Protein AF-A0A7V3JAK1-F1 (afdb_monomer)

Mean predicted aligned error: 6.47 Å

pLDDT: mean 87.55, std 5.9, range [49.62, 95.94]

Secondary structure (DSSP, 8-state):
-PSS-HHHHHHHHHHT--HHHHHHHTHHHHHHHHHHHHHHHHHHHHHSTTSSPP-SS---HHHHHHHTGGGHHHHHHHHHHHHHHHTTSS-HHHHHHHHHHHHHHHHHHTT---HHHHHHHHHHHHHHHHHHHHHHHHHHHHHHHHHHTTHHHHHHHHHHHTT--HHHHHHHHHHHHHHHHTTS-HHHHHHHHHHHHHHHHHHTT--HHHHHHHHHHHHHHHTTSTTT-HHHHHHHHHHT--HHHHHHHHHHHHHHHHHHHHHHHH-THHHHHHHHTS--

Structure (mmCIF, N/CA/C/O backbone):
data_AF-A0A7V3JAK1-F1
#
_entry.id   AF-A0A7V3JAK1-F1
#
loop_
_atom_site.group_PDB
_atom_site.id
_atom_site.type_symbol
_atom_site.label_atom_id
_atom_site.label_alt_id
_atom_site.label_comp_id
_atom_site.label_asym_id
_atom_site.label_entity_id
_atom_site.label_seq_id
_atom_site.pdbx_PDB_ins_code
_atom_site.Cartn_x
_atom_site.Cartn_y
_atom_site.Cartn_z
_atom_site.occupancy
_atom_site.B_iso_or_equiv
_atom_site.auth_seq_id
_atom_site.auth_comp_id
_atom_site.auth_asym_id
_atom_site.auth_atom_id
_atom_site.pdbx_PDB_model_num
ATOM 1 N N . MET A 1 1 ? 0.629 -1.837 -2.586 1.00 80.00 1 MET A N 1
ATOM 2 C CA . MET A 1 1 ? -0.601 -2.641 -2.491 1.00 80.00 1 MET A CA 1
ATOM 3 C C . MET A 1 1 ? -0.305 -4.128 -2.637 1.00 80.00 1 MET A C 1
ATOM 5 O O . MET A 1 1 ? -0.732 -4.897 -1.794 1.00 80.00 1 MET A O 1
ATOM 9 N N . ILE A 1 2 ? 0.447 -4.567 -3.650 1.00 84.12 2 ILE A N 1
ATOM 10 C CA . ILE A 1 2 ? 0.853 -5.981 -3.756 1.00 84.12 2 ILE A CA 1
ATOM 11 C C . ILE A 1 2 ? 1.988 -6.273 -2.752 1.00 84.12 2 ILE A C 1
ATOM 13 O O . ILE A 1 2 ? 2.867 -5.422 -2.594 1.00 84.12 2 ILE A O 1
ATOM 17 N N . PRO A 1 3 ? 1.993 -7.428 -2.061 1.00 78.06 3 PRO A N 1
ATOM 18 C CA . PRO A 1 3 ? 3.100 -7.824 -1.192 1.00 78.06 3 PRO A CA 1
ATOM 19 C C . PRO A 1 3 ? 4.452 -7.930 -1.922 1.00 78.06 3 PRO A C 1
ATOM 21 O O . PRO A 1 3 ? 4.481 -8.358 -3.079 1.00 78.06 3 PRO A O 1
ATOM 24 N N . PRO A 1 4 ? 5.579 -7.622 -1.248 1.00 79.81 4 PRO A N 1
ATOM 25 C CA . PRO A 1 4 ? 5.697 -7.130 0.133 1.00 79.81 4 PRO A CA 1
ATOM 26 C C . PRO A 1 4 ? 5.257 -5.658 0.269 1.00 79.81 4 PRO A C 1
ATOM 28 O O . PRO A 1 4 ? 5.660 -4.809 -0.520 1.00 79.81 4 PRO A O 1
ATOM 31 N N . SER A 1 5 ? 4.437 -5.336 1.278 1.00 87.00 5 SER A N 1
ATOM 32 C CA . SER A 1 5 ? 3.897 -3.980 1.478 1.00 87.00 5 SER A CA 1
ATOM 33 C C . SER A 1 5 ? 4.111 -3.489 2.907 1.00 87.00 5 SER A C 1
ATOM 35 O O . SER A 1 5 ? 3.506 -4.006 3.843 1.00 87.00 5 SER A O 1
ATOM 37 N N . ILE A 1 6 ? 4.938 -2.450 3.060 1.00 87.44 6 ILE A N 1
ATOM 38 C CA . ILE A 1 6 ? 5.217 -1.813 4.359 1.00 87.44 6 ILE A CA 1
ATOM 39 C C . ILE A 1 6 ? 3.931 -1.244 4.967 1.00 87.44 6 ILE A C 1
ATOM 41 O O . ILE A 1 6 ? 3.676 -1.447 6.145 1.00 87.44 6 ILE A O 1
ATOM 45 N N . ALA A 1 7 ? 3.085 -0.601 4.163 1.00 89.75 7 ALA A N 1
ATOM 46 C CA . ALA A 1 7 ? 1.842 0.005 4.633 1.00 89.75 7 ALA A CA 1
ATOM 47 C C . ALA A 1 7 ? 0.880 -0.998 5.286 1.00 89.75 7 ALA A C 1
ATOM 49 O O . ALA A 1 7 ? 0.295 -0.695 6.320 1.00 89.75 7 ALA A O 1
ATOM 50 N N . PHE A 1 8 ? 0.754 -2.212 4.741 1.00 91.62 8 PHE A N 1
ATOM 51 C CA . PHE A 1 8 ? -0.048 -3.255 5.387 1.00 91.62 8 PHE A CA 1
ATOM 52 C C . PHE A 1 8 ? 0.575 -3.770 6.678 1.00 91.62 8 PHE A C 1
ATOM 54 O O . PHE A 1 8 ? -0.147 -4.039 7.633 1.00 91.62 8 PHE A O 1
ATOM 61 N N . VAL A 1 9 ? 1.903 -3.883 6.728 1.00 88.81 9 VAL A N 1
ATOM 62 C CA . VAL A 1 9 ? 2.608 -4.276 7.953 1.00 88.81 9 VAL A CA 1
ATOM 63 C C . VAL A 1 9 ? 2.393 -3.231 9.047 1.00 88.81 9 VAL A C 1
ATOM 65 O O . VAL A 1 9 ? 2.021 -3.589 10.157 1.00 88.81 9 VAL A O 1
ATOM 68 N N . ILE A 1 10 ? 2.564 -1.945 8.731 1.00 89.25 10 ILE A N 1
ATOM 69 C CA . ILE A 1 10 ? 2.381 -0.853 9.692 1.00 89.25 10 ILE A CA 1
ATOM 70 C C . ILE A 1 10 ? 0.927 -0.760 10.152 1.00 89.25 10 ILE A C 1
ATOM 72 O O . ILE A 1 10 ? 0.682 -0.722 11.355 1.00 89.25 10 ILE A O 1
ATOM 76 N N . TYR A 1 11 ? -0.033 -0.800 9.224 1.00 93.06 11 TYR A N 1
ATOM 77 C CA . TYR A 1 11 ? -1.450 -0.869 9.570 1.00 93.06 11 TYR A CA 1
ATOM 78 C C . TYR A 1 11 ? -1.729 -2.040 10.523 1.00 93.06 11 TYR A C 1
ATOM 80 O O . TYR A 1 11 ? -2.348 -1.840 11.566 1.00 93.06 11 TYR A O 1
ATOM 88 N N . GLY A 1 12 ? -1.236 -3.240 10.196 1.00 90.94 12 GLY A N 1
ATOM 89 C CA . GLY A 1 12 ? -1.422 -4.448 11.002 1.00 90.94 12 GLY A CA 1
ATOM 90 C C . GLY A 1 12 ? -0.853 -4.330 12.413 1.00 90.94 12 GLY A C 1
ATOM 91 O O . GLY A 1 12 ? -1.507 -4.731 13.366 1.00 90.94 12 GLY A O 1
ATOM 92 N N . ILE A 1 13 ? 0.322 -3.711 12.559 1.00 88.44 13 ILE A N 1
ATOM 93 C CA . ILE A 1 13 ? 0.948 -3.468 13.865 1.00 88.44 13 ILE A CA 1
ATOM 94 C C . ILE A 1 13 ? 0.119 -2.489 14.705 1.00 88.44 13 ILE A C 1
ATOM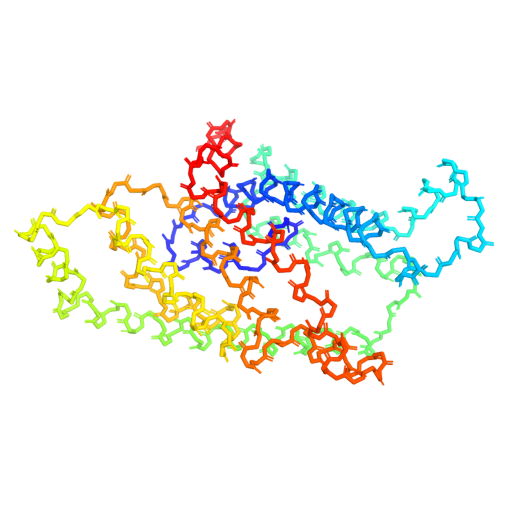 96 O O . ILE A 1 13 ? -0.129 -2.759 15.873 1.00 88.44 13 ILE A O 1
ATOM 100 N N . ILE A 1 14 ? -0.318 -1.363 14.129 1.00 88.06 14 ILE A N 1
ATOM 101 C CA . ILE A 1 14 ? -1.049 -0.316 14.871 1.00 88.06 14 ILE A CA 1
ATOM 102 C C . ILE A 1 14 ? -2.439 -0.794 15.291 1.00 88.06 14 ILE A C 1
ATOM 104 O O . ILE A 1 14 ? -2.920 -0.457 16.366 1.00 88.06 14 ILE A O 1
ATOM 108 N N . THR A 1 15 ? -3.107 -1.520 14.399 1.00 90.88 15 THR A N 1
ATOM 109 C CA . THR A 1 15 ? -4.497 -1.957 14.582 1.00 90.88 15 THR A CA 1
ATOM 110 C C . THR A 1 15 ? -4.604 -3.348 15.196 1.00 90.88 15 THR A C 1
ATOM 112 O O . THR A 1 15 ? -5.712 -3.848 15.368 1.00 90.88 15 THR A O 1
ATOM 115 N N . GLU A 1 16 ? -3.462 -3.982 15.477 1.00 88.88 16 GLU A N 1
ATOM 116 C CA . GLU A 1 16 ? -3.355 -5.366 15.951 1.00 88.88 16 GLU A CA 1
ATOM 117 C C . GLU A 1 16 ? -4.101 -6.370 15.050 1.00 88.88 16 GLU A C 1
ATOM 119 O O . GLU A 1 16 ? -4.595 -7.410 15.483 1.00 88.88 16 GLU A O 1
ATOM 124 N N . THR A 1 17 ? -4.182 -6.067 13.752 1.00 91.25 17 THR A N 1
ATOM 125 C CA . THR A 1 17 ? -4.822 -6.930 12.757 1.00 91.25 17 THR A CA 1
ATOM 126 C C . THR A 1 17 ? -3.807 -7.870 12.112 1.00 91.25 17 THR A C 1
ATOM 128 O O . THR A 1 17 ? -2.609 -7.594 12.019 1.00 91.25 17 THR A O 1
ATOM 131 N N . SER A 1 18 ? -4.284 -9.023 11.632 1.00 89.88 18 SER A N 1
ATOM 132 C CA . SER A 1 18 ? -3.409 -10.018 11.006 1.00 89.88 18 SER A CA 1
ATOM 133 C C . SER A 1 18 ? -2.733 -9.458 9.749 1.00 89.88 18 SER A C 1
ATOM 135 O O . SER A 1 18 ? -3.363 -9.284 8.702 1.00 89.88 18 SER A O 1
ATOM 137 N N . ILE A 1 19 ? -1.415 -9.255 9.838 1.00 88.56 19 ILE A N 1
ATOM 138 C CA . ILE A 1 19 ? -0.560 -8.818 8.725 1.00 88.56 19 ILE A CA 1
ATOM 139 C C . ILE A 1 19 ? -0.684 -9.780 7.539 1.00 88.56 19 ILE A C 1
ATOM 141 O O . ILE A 1 19 ? -0.751 -9.342 6.394 1.00 88.56 19 ILE A O 1
ATOM 145 N N . GLY A 1 20 ? -0.763 -11.090 7.798 1.00 85.56 20 GLY A N 1
ATOM 146 C CA . GLY A 1 20 ? -0.945 -12.089 6.743 1.00 85.56 20 GLY A CA 1
ATOM 147 C C . GLY A 1 20 ? -2.237 -11.871 5.961 1.00 85.56 20 GLY A C 1
ATOM 148 O O . GLY A 1 20 ? -2.195 -11.770 4.734 1.00 85.56 20 GLY A O 1
ATOM 149 N N . LYS A 1 21 ? -3.364 -11.693 6.666 1.00 87.88 21 LYS A N 1
ATOM 150 C CA . LYS A 1 21 ? -4.658 -11.402 6.032 1.00 87.88 21 LYS A CA 1
ATOM 151 C C . LYS A 1 21 ? -4.608 -10.109 5.212 1.00 87.88 21 LYS A C 1
ATOM 153 O O . LYS A 1 21 ? -5.093 -10.103 4.087 1.00 87.88 21 LYS A O 1
ATOM 158 N N . LEU A 1 22 ? -3.963 -9.053 5.710 1.00 90.8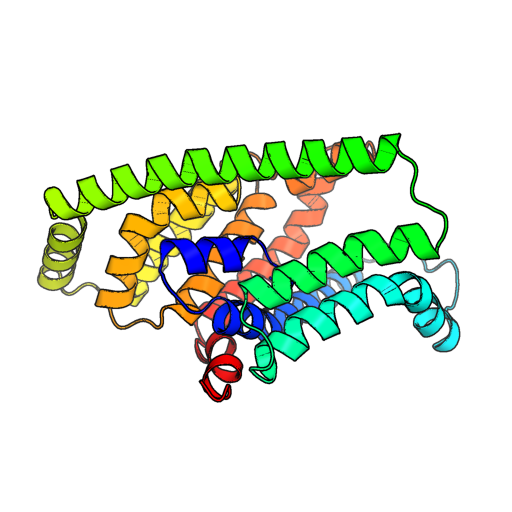1 22 LEU A N 1
ATOM 159 C CA . LEU A 1 22 ? -3.810 -7.782 4.985 1.00 90.81 22 LEU A CA 1
ATOM 160 C C . LEU A 1 22 ? -2.954 -7.900 3.719 1.00 90.81 22 LEU A C 1
ATOM 162 O O . LEU A 1 22 ? -3.333 -7.387 2.668 1.00 90.81 22 LEU A O 1
ATOM 166 N N . LEU A 1 23 ? -1.815 -8.596 3.789 1.00 88.75 23 LEU A N 1
ATOM 167 C CA . LEU A 1 23 ? -0.956 -8.803 2.620 1.00 88.75 23 LEU A CA 1
ATOM 168 C C . LEU A 1 23 ? -1.722 -9.524 1.500 1.00 88.75 23 LEU A C 1
ATOM 170 O O . LEU A 1 23 ? -1.614 -9.158 0.331 1.00 88.75 23 LEU A O 1
ATOM 174 N N . ILE A 1 24 ? -2.555 -10.498 1.855 1.00 86.69 24 ILE A N 1
ATOM 175 C CA . ILE A 1 24 ? -3.367 -11.251 0.892 1.00 86.69 24 ILE A CA 1
ATOM 176 C C . ILE A 1 24 ? -4.561 -10.442 0.392 1.00 86.69 24 ILE A C 1
ATOM 178 O O . ILE A 1 24 ? -4.868 -10.484 -0.802 1.00 86.69 24 ILE A O 1
ATOM 182 N N . ALA A 1 25 ? -5.181 -9.650 1.267 1.00 90.69 25 ALA A N 1
ATOM 183 C CA . ALA A 1 25 ? -6.216 -8.692 0.894 1.00 90.69 25 ALA A CA 1
ATOM 184 C C . ALA A 1 25 ? -5.736 -7.734 -0.201 1.00 90.69 25 ALA A C 1
ATOM 186 O O . ALA A 1 25 ? -6.530 -7.312 -1.031 1.00 90.69 25 ALA A O 1
ATOM 187 N N . GLY A 1 26 ? -4.434 -7.431 -0.243 1.00 90.06 26 GLY A N 1
ATOM 188 C CA . GLY A 1 26 ? -3.807 -6.593 -1.261 1.00 90.06 26 GLY A CA 1
ATOM 189 C C . GLY A 1 26 ? -3.702 -7.194 -2.665 1.00 90.06 26 GLY A C 1
ATOM 190 O O . GLY A 1 26 ? -3.508 -6.443 -3.623 1.00 90.06 26 GLY A O 1
ATOM 191 N N . ILE A 1 27 ? -3.836 -8.516 -2.826 1.00 90.00 27 ILE A N 1
ATOM 192 C CA . ILE A 1 27 ? -3.601 -9.193 -4.112 1.00 90.00 27 ILE A CA 1
ATOM 193 C C . ILE A 1 27 ? -4.688 -8.841 -5.131 1.00 90.00 27 ILE A C 1
ATOM 195 O O . ILE A 1 27 ? -4.365 -8.324 -6.199 1.00 90.00 27 ILE A O 1
ATOM 199 N N . ILE A 1 28 ? -5.968 -9.082 -4.811 1.00 91.69 28 ILE A N 1
ATOM 200 C CA . ILE A 1 28 ? -7.081 -8.777 -5.730 1.00 91.69 28 ILE A CA 1
ATOM 201 C C . ILE A 1 28 ? -7.108 -7.289 -6.098 1.00 91.69 28 ILE A C 1
ATOM 203 O O . ILE A 1 28 ? -7.072 -6.989 -7.292 1.00 91.69 28 ILE A O 1
ATOM 207 N N . PRO A 1 29 ? -7.110 -6.336 -5.148 1.00 93.44 29 PRO A N 1
ATOM 208 C CA . PRO A 1 29 ? -7.144 -4.929 -5.510 1.00 93.44 29 PRO A CA 1
ATOM 209 C C . PRO A 1 29 ? -5.858 -4.462 -6.208 1.00 93.44 29 PRO A C 1
ATOM 211 O O . PRO A 1 29 ? -5.903 -3.529 -7.008 1.00 93.44 29 PRO A O 1
ATOM 214 N N . GLY A 1 30 ? -4.725 -5.139 -5.989 1.00 93.00 30 GLY A N 1
ATOM 215 C CA . GLY A 1 30 ? -3.489 -4.906 -6.730 1.00 93.00 30 GLY A CA 1
ATOM 216 C C . GLY A 1 30 ? -3.604 -5.338 -8.192 1.00 93.00 30 GLY A C 1
ATOM 217 O O . GLY A 1 30 ? -3.222 -4.583 -9.084 1.00 93.00 30 GLY A O 1
ATOM 218 N N . ILE A 1 31 ? -4.197 -6.508 -8.449 1.00 93.31 31 ILE A N 1
ATOM 219 C CA . ILE A 1 31 ? -4.502 -6.986 -9.806 1.00 93.31 31 ILE A CA 1
ATOM 220 C C . ILE A 1 31 ? -5.505 -6.051 -10.486 1.00 93.31 31 ILE A C 1
ATOM 222 O O . ILE A 1 31 ? -5.288 -5.6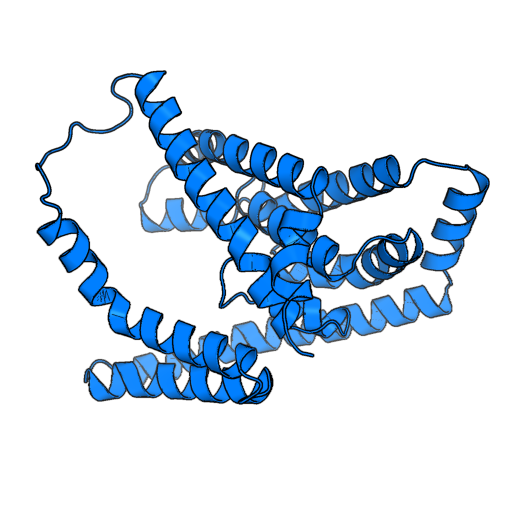67 -11.631 1.00 93.31 31 ILE A O 1
ATOM 226 N N . ILE A 1 32 ? -6.563 -5.635 -9.783 1.00 94.31 32 ILE A N 1
ATOM 227 C CA . ILE A 1 32 ? -7.538 -4.670 -10.308 1.00 94.31 32 ILE A CA 1
ATOM 228 C C . ILE A 1 32 ? -6.837 -3.362 -10.671 1.00 94.31 32 ILE A C 1
ATOM 230 O O . ILE A 1 32 ? -7.009 -2.886 -11.786 1.00 94.31 32 ILE A O 1
ATOM 234 N N . THR A 1 33 ? -5.989 -2.824 -9.787 1.00 94.12 33 THR A N 1
ATOM 235 C CA . THR A 1 33 ? -5.201 -1.612 -10.069 1.00 94.12 33 THR A CA 1
ATOM 236 C C . THR A 1 33 ? -4.351 -1.793 -11.332 1.00 94.12 33 THR A C 1
ATOM 238 O O . THR A 1 33 ? -4.360 -0.935 -12.209 1.00 94.12 33 THR A O 1
ATOM 241 N N . ALA A 1 34 ? -3.658 -2.929 -11.473 1.00 93.44 34 ALA A N 1
ATOM 242 C CA . ALA A 1 34 ? -2.834 -3.211 -12.648 1.00 93.44 34 ALA A CA 1
ATOM 243 C C . ALA A 1 34 ? -3.662 -3.280 -13.943 1.00 93.44 34 ALA A C 1
ATOM 245 O O . ALA A 1 34 ? -3.281 -2.684 -14.950 1.00 93.44 34 ALA A O 1
ATOM 246 N N . VAL A 1 35 ? -4.813 -3.958 -13.917 1.00 94.69 35 VAL A N 1
ATOM 247 C CA . VAL A 1 35 ? -5.745 -4.012 -15.055 1.00 94.69 35 VAL A CA 1
ATOM 248 C C . VAL A 1 35 ? -6.267 -2.616 -15.390 1.00 94.69 35 VAL A C 1
ATOM 250 O O . VAL A 1 35 ? -6.280 -2.237 -16.558 1.00 94.69 35 VAL A O 1
ATOM 253 N N . MET A 1 36 ? -6.632 -1.824 -14.383 1.00 93.56 36 MET A N 1
ATOM 254 C CA . MET A 1 36 ? -7.114 -0.456 -14.564 1.00 93.56 36 MET A CA 1
ATOM 255 C C . MET A 1 36 ? -6.042 0.464 -15.156 1.00 93.56 36 MET A C 1
ATOM 257 O O . MET A 1 36 ? -6.365 1.287 -16.009 1.00 93.56 36 MET A O 1
ATOM 261 N N . TYR A 1 37 ? -4.767 0.290 -14.799 1.00 92.44 37 TYR A N 1
ATOM 262 C CA . TYR A 1 37 ? -3.666 0.989 -15.462 1.00 92.44 37 TYR A CA 1
ATOM 263 C C . TYR A 1 37 ? -3.478 0.543 -16.911 1.00 92.44 37 TYR A C 1
ATOM 265 O O . TYR A 1 37 ? -3.331 1.399 -17.777 1.00 92.44 37 TYR A O 1
ATOM 273 N N . ILE A 1 38 ? -3.535 -0.760 -17.210 1.00 92.19 38 ILE A N 1
ATOM 274 C CA . ILE A 1 38 ? -3.456 -1.255 -18.595 1.00 92.19 38 ILE A CA 1
ATOM 275 C C . ILE A 1 38 ? -4.585 -0.650 -19.436 1.00 92.19 38 ILE A C 1
ATOM 277 O O . ILE A 1 38 ? -4.327 -0.092 -20.501 1.00 92.19 38 ILE A O 1
ATOM 281 N N . LEU A 1 39 ? -5.824 -0.711 -18.945 1.00 92.31 39 LEU A N 1
ATOM 282 C CA . LEU A 1 39 ? -6.980 -0.122 -19.617 1.00 92.31 39 LEU A CA 1
ATOM 283 C C . LEU A 1 39 ? -6.834 1.396 -19.758 1.00 92.31 39 LEU A C 1
ATOM 285 O O . LEU A 1 39 ? -7.077 1.925 -20.836 1.00 92.31 39 LEU A O 1
ATOM 289 N N . GLY A 1 40 ? -6.380 2.090 -18.712 1.00 90.50 40 GLY A N 1
ATOM 290 C CA . GLY A 1 40 ? -6.133 3.531 -18.741 1.00 90.50 40 GLY A CA 1
ATOM 291 C C . GLY A 1 40 ? -5.112 3.930 -19.808 1.00 90.50 40 GLY A C 1
ATOM 292 O O . GLY A 1 40 ? -5.363 4.848 -20.582 1.00 90.50 40 GLY A O 1
ATOM 293 N N . ILE A 1 41 ? -4.003 3.193 -19.912 1.00 89.25 41 ILE A N 1
ATOM 294 C CA . ILE A 1 41 ? -2.958 3.382 -20.931 1.00 89.25 41 ILE A CA 1
ATOM 295 C C . ILE A 1 41 ? -3.522 3.141 -22.340 1.00 89.25 41 ILE A C 1
ATOM 297 O O . ILE A 1 41 ? -3.297 3.957 -23.235 1.00 89.25 41 ILE A O 1
ATOM 301 N N . LEU A 1 42 ? -4.279 2.057 -22.547 1.00 88.62 42 LEU A N 1
ATOM 302 C CA . LEU A 1 42 ? -4.889 1.740 -23.846 1.00 88.62 42 LEU A CA 1
ATOM 303 C C . LEU A 1 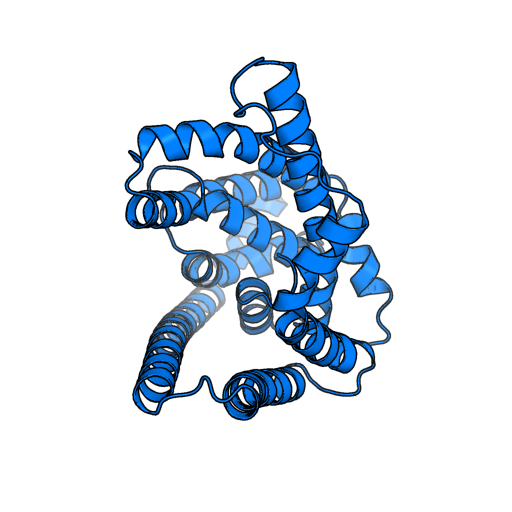42 ? -5.916 2.796 -24.272 1.00 88.62 42 LEU A C 1
ATOM 305 O O . LEU A 1 42 ? -5.881 3.257 -25.413 1.00 88.62 42 LEU A O 1
ATOM 309 N N . CYS A 1 43 ? -6.788 3.215 -23.353 1.00 88.38 43 CYS A N 1
ATOM 310 C CA . CYS A 1 43 ? -7.750 4.289 -23.581 1.00 88.38 43 CYS A CA 1
ATOM 311 C C . CYS A 1 43 ? -7.035 5.599 -23.916 1.00 88.38 43 CYS A C 1
ATOM 313 O O . CYS A 1 43 ? -7.391 6.259 -24.888 1.00 88.38 43 CYS A O 1
ATOM 315 N N . TRP A 1 44 ? -5.995 5.962 -23.164 1.00 87.88 44 TRP A N 1
ATOM 316 C CA . TRP A 1 44 ? -5.236 7.184 -23.414 1.00 87.88 44 TRP A CA 1
ATOM 317 C C . TRP A 1 44 ? -4.594 7.180 -24.809 1.00 87.88 44 TRP A C 1
ATOM 319 O O . TRP A 1 44 ? -4.724 8.160 -25.541 1.00 87.88 44 TRP A O 1
ATOM 329 N N . ASN A 1 45 ? -3.997 6.060 -25.228 1.00 86.75 45 ASN A N 1
ATOM 330 C CA . ASN A 1 45 ? -3.438 5.917 -26.574 1.00 86.75 45 ASN A CA 1
ATOM 331 C C . ASN A 1 45 ? -4.507 5.968 -27.684 1.00 86.75 45 ASN A C 1
ATOM 333 O O . ASN A 1 45 ? -4.242 6.483 -28.766 1.00 86.75 45 ASN A O 1
ATOM 337 N N . TYR A 1 46 ? -5.709 5.445 -27.427 1.00 86.12 46 TYR A N 1
ATOM 338 C CA . TYR A 1 46 ? -6.820 5.485 -28.381 1.00 86.12 46 TYR A CA 1
ATOM 339 C C . TYR A 1 46 ? -7.401 6.898 -28.546 1.00 86.12 46 TYR A C 1
ATOM 341 O O . TYR A 1 46 ? -7.628 7.344 -29.668 1.00 86.12 46 TYR A O 1
ATOM 349 N N . PHE A 1 47 ? -7.627 7.613 -27.439 1.00 86.00 47 PHE A N 1
ATOM 350 C CA . PHE A 1 47 ? -8.249 8.942 -27.460 1.00 86.00 47 PHE A CA 1
ATOM 351 C C . PHE A 1 47 ? -7.292 10.066 -27.849 1.00 86.00 47 PHE A C 1
ATOM 353 O O . PHE A 1 47 ? -7.745 11.095 -28.347 1.00 86.00 47 PHE A O 1
ATOM 360 N N . ILE A 1 48 ? -5.986 9.890 -27.636 1.00 84.75 48 ILE A N 1
ATOM 361 C CA . ILE A 1 48 ? -4.977 10.870 -28.041 1.00 84.75 48 ILE A CA 1
ATOM 362 C C . ILE A 1 48 ? -3.918 10.172 -28.908 1.00 84.75 48 ILE A C 1
ATOM 364 O O . ILE A 1 48 ? -2.851 9.789 -28.412 1.00 84.75 48 ILE A O 1
ATOM 368 N N . PRO A 1 49 ? -4.202 9.997 -30.213 1.00 76.25 49 PRO A N 1
ATOM 369 C CA . PRO A 1 49 ? -3.270 9.374 -31.142 1.00 76.25 49 PRO A CA 1
ATOM 370 C C . PRO A 1 49 ? -1.937 10.135 -31.170 1.00 76.25 49 PRO A C 1
ATOM 372 O O . PRO A 1 49 ? -1.915 11.351 -31.348 1.00 76.25 49 PRO A O 1
ATOM 375 N N . GLY A 1 50 ? -0.822 9.421 -30.996 1.00 74.81 50 GLY A N 1
ATOM 376 C CA . GLY A 1 50 ? 0.532 9.993 -31.047 1.00 74.81 50 GLY A CA 1
ATOM 377 C C . GLY A 1 50 ? 1.142 10.399 -29.700 1.00 74.81 50 GLY A C 1
ATOM 378 O O . GLY A 1 50 ? 2.273 10.875 -29.680 1.00 74.81 50 GLY A O 1
ATOM 379 N N . VAL A 1 51 ? 0.450 10.185 -28.571 1.00 76.50 51 VAL A N 1
ATOM 380 C CA . VAL A 1 51 ? 1.033 10.412 -27.227 1.00 76.50 51 VAL A CA 1
ATOM 381 C C . VAL A 1 51 ? 2.134 9.409 -26.896 1.00 76.50 51 VAL A C 1
ATOM 383 O O . VAL A 1 51 ? 3.082 9.743 -26.187 1.00 76.50 51 VAL A O 1
ATOM 386 N N . MET A 1 52 ? 2.026 8.181 -27.401 1.00 76.44 52 MET A N 1
ATOM 387 C CA . MET A 1 52 ? 3.048 7.157 -27.214 1.00 76.44 52 MET A CA 1
ATOM 388 C C . MET A 1 52 ? 3.946 7.079 -28.449 1.00 76.44 52 MET A C 1
ATOM 390 O O . MET A 1 52 ? 3.432 7.096 -29.571 1.00 76.44 52 MET A O 1
ATOM 394 N N . PRO A 1 53 ? 5.277 6.975 -28.273 1.00 71.56 53 PRO A N 1
ATOM 395 C CA . PRO A 1 53 ? 6.175 6.786 -29.398 1.00 71.56 53 PRO A CA 1
ATOM 396 C C . PRO A 1 53 ? 5.799 5.500 -30.152 1.00 71.56 53 PRO A C 1
ATOM 398 O O . PRO A 1 53 ? 5.450 4.498 -29.515 1.00 71.56 53 PRO A O 1
ATOM 401 N N . PRO A 1 54 ? 5.855 5.506 -31.497 1.00 69.56 54 PRO A N 1
ATOM 402 C CA . PRO A 1 54 ? 5.572 4.317 -32.285 1.00 69.56 54 PRO A CA 1
ATOM 403 C C . PRO A 1 54 ? 6.493 3.181 -31.846 1.00 69.56 54 PRO A C 1
ATOM 405 O O . PRO A 1 54 ? 7.669 3.395 -31.543 1.00 69.56 54 PRO A O 1
ATOM 408 N N . SER A 1 55 ? 5.944 1.967 -31.791 1.00 69.25 55 SER A N 1
ATOM 409 C CA . SER A 1 55 ? 6.710 0.791 -31.393 1.00 69.25 55 SER A CA 1
ATOM 410 C C . SER A 1 55 ? 7.917 0.633 -32.315 1.00 69.25 55 SER A C 1
ATOM 412 O O . SER A 1 55 ? 7.772 0.411 -33.515 1.00 69.25 55 SER A O 1
ATOM 414 N N . THR A 1 56 ? 9.116 0.764 -31.753 1.00 68.94 56 THR A N 1
ATOM 415 C CA . THR A 1 56 ? 10.378 0.632 -32.488 1.00 68.94 56 THR A CA 1
ATOM 416 C C . THR A 1 56 ? 10.748 -0.829 -32.758 1.00 68.94 56 THR A C 1
ATOM 418 O O . THR A 1 56 ? 11.682 -1.092 -33.512 1.00 68.94 56 THR A O 1
ATOM 421 N N . SER A 1 57 ? 10.021 -1.790 -32.173 1.00 75.44 57 SER A N 1
ATOM 422 C CA . SER A 1 57 ? 10.323 -3.219 -32.279 1.00 75.44 57 SER A CA 1
ATOM 423 C C . SER A 1 57 ? 9.104 -4.106 -32.010 1.00 75.44 57 SER A C 1
ATOM 425 O O . SER A 1 57 ? 8.414 -3.958 -31.000 1.00 75.44 57 SER A O 1
ATOM 427 N N . ILE A 1 58 ? 8.885 -5.098 -32.879 1.00 76.62 58 ILE A N 1
ATOM 428 C CA . ILE A 1 58 ? 7.895 -6.160 -32.665 1.00 76.62 58 ILE A CA 1
ATOM 429 C C . ILE A 1 58 ? 8.496 -7.173 -31.689 1.00 76.62 58 ILE A C 1
ATOM 431 O O . ILE A 1 58 ? 9.389 -7.937 -32.045 1.00 76.62 58 ILE A O 1
ATOM 435 N N . PHE A 1 59 ? 8.004 -7.182 -30.454 1.00 80.75 59 PHE A N 1
ATOM 436 C CA . PHE A 1 59 ? 8.418 -8.159 -29.449 1.00 80.75 59 PHE A CA 1
ATOM 437 C C . PHE A 1 59 ? 7.606 -9.448 -29.578 1.00 80.75 59 PHE A C 1
ATOM 439 O O . PHE A 1 59 ? 6.372 -9.426 -29.530 1.00 80.75 59 PHE A O 1
ATOM 446 N N . THR A 1 60 ? 8.290 -10.585 -29.674 1.00 88.44 60 THR A N 1
ATOM 447 C CA . THR A 1 60 ? 7.654 -11.904 -29.626 1.00 88.44 60 THR A CA 1
ATOM 448 C C . THR A 1 60 ? 7.243 -12.263 -28.192 1.00 88.44 60 THR A C 1
ATOM 450 O O . THR A 1 60 ? 7.754 -11.718 -27.211 1.00 88.44 60 THR A O 1
ATOM 453 N N . TRP A 1 61 ? 6.340 -13.237 -28.027 1.00 86.31 61 TRP A N 1
ATOM 454 C CA . TRP A 1 61 ? 6.011 -13.786 -26.701 1.00 86.31 61 TRP A CA 1
ATOM 455 C C . TRP A 1 61 ? 7.236 -14.345 -25.964 1.00 86.31 61 TRP A C 1
ATOM 457 O O . TRP A 1 61 ? 7.296 -14.298 -24.734 1.00 86.31 61 TRP A O 1
ATOM 467 N N . ARG A 1 62 ? 8.237 -14.820 -26.713 1.00 87.94 62 ARG A N 1
ATOM 468 C CA . ARG A 1 62 ? 9.509 -15.283 -26.161 1.00 87.94 62 ARG A CA 1
ATOM 469 C C . ARG A 1 62 ? 10.302 -14.130 -25.545 1.00 87.94 62 ARG A C 1
ATOM 471 O O . ARG A 1 62 ? 10.788 -14.290 -24.429 1.00 87.94 62 ARG A O 1
ATOM 478 N N . ASP A 1 63 ? 10.364 -12.979 -26.211 1.00 85.19 63 ASP A N 1
ATOM 479 C CA . ASP A 1 63 ? 11.055 -11.784 -25.699 1.00 85.19 63 ASP A CA 1
ATOM 480 C C . ASP A 1 63 ? 10.392 -11.270 -24.416 1.00 85.19 63 ASP A C 1
ATOM 482 O O . ASP A 1 63 ? 11.067 -10.951 -23.437 1.00 85.19 63 ASP A O 1
ATOM 486 N N . ARG A 1 64 ? 9.052 -11.290 -24.371 1.00 84.62 64 ARG A N 1
ATOM 487 C CA . ARG A 1 64 ? 8.280 -10.933 -23.169 1.00 84.62 64 ARG A CA 1
ATOM 488 C C . ARG A 1 64 ? 8.613 -11.847 -21.994 1.00 84.62 64 ARG A C 1
ATOM 490 O O . ARG A 1 64 ? 8.910 -11.357 -20.908 1.00 84.62 64 ARG A O 1
ATOM 497 N N . MET A 1 65 ? 8.635 -13.163 -22.202 1.00 85.56 65 MET A N 1
ATOM 498 C CA . MET A 1 65 ? 8.983 -14.106 -21.135 1.00 85.56 65 MET A CA 1
ATOM 499 C C . MET A 1 65 ? 10.451 -13.969 -20.705 1.00 85.56 65 MET A C 1
ATOM 501 O O . MET A 1 65 ? 10.766 -14.042 -19.519 1.00 85.56 65 MET A O 1
ATOM 505 N N . GLN A 1 66 ? 11.362 -13.705 -21.646 1.00 86.88 66 GLN A N 1
ATOM 506 C CA . GLN A 1 66 ? 12.768 -13.448 -21.329 1.00 86.88 66 GLN A CA 1
ATOM 507 C C . GLN A 1 66 ? 12.968 -12.160 -20.523 1.00 86.88 66 GLN A C 1
ATOM 509 O O . GLN A 1 66 ? 13.841 -12.133 -19.656 1.00 86.88 66 GLN A O 1
ATOM 514 N N . SER A 1 67 ? 12.137 -11.134 -20.731 1.00 84.50 67 SER A N 1
ATOM 515 C CA . SER A 1 67 ? 12.190 -9.887 -19.953 1.00 84.50 67 SER A CA 1
ATOM 516 C C . SER A 1 67 ? 11.859 -10.077 -18.467 1.00 84.50 67 SER A C 1
ATOM 518 O O . SER A 1 67 ? 12.297 -9.281 -17.641 1.00 84.50 67 SER A O 1
ATOM 520 N N . LEU A 1 68 ? 11.159 -11.161 -18.106 1.00 84.38 68 LEU A N 1
ATOM 521 C CA . LEU A 1 68 ? 10.879 -11.526 -16.712 1.00 84.38 68 LEU A CA 1
ATOM 522 C C . LEU A 1 68 ? 12.058 -12.237 -16.042 1.00 84.38 68 LEU A C 1
ATOM 524 O O . LEU A 1 68 ? 12.131 -12.286 -14.815 1.00 84.38 68 LEU A O 1
ATOM 528 N N . ARG A 1 69 ? 13.011 -12.767 -16.822 1.00 83.25 69 ARG A N 1
ATOM 529 C CA . ARG A 1 69 ? 14.151 -13.533 -16.301 1.00 83.25 69 ARG A CA 1
ATOM 530 C C . ARG A 1 69 ? 14.952 -12.775 -15.237 1.00 83.25 69 ARG A C 1
ATOM 532 O O . ARG A 1 69 ? 15.306 -13.423 -14.262 1.00 83.25 69 ARG A O 1
ATOM 539 N N . PRO A 1 70 ? 15.222 -11.457 -15.332 1.00 82.56 70 PRO A N 1
ATOM 540 C CA . PRO A 1 70 ? 15.930 -10.712 -14.287 1.00 82.56 70 PRO A CA 1
ATOM 541 C C . PRO A 1 70 ? 15.185 -10.637 -12.944 1.00 82.56 70 PRO A C 1
ATOM 543 O O . PRO A 1 70 ? 15.821 -10.414 -11.918 1.00 82.56 70 PRO A O 1
ATOM 546 N N . LEU A 1 71 ? 13.864 -10.847 -12.933 1.00 84.75 71 LEU A N 1
ATOM 547 C CA . LEU A 1 71 ? 13.011 -10.735 -11.745 1.00 84.75 71 LEU A CA 1
ATOM 548 C C . LEU A 1 71 ? 12.928 -12.034 -10.930 1.00 84.75 71 LEU A C 1
ATOM 550 O O . LEU A 1 71 ? 12.251 -12.062 -9.904 1.00 84.75 71 LEU A O 1
ATOM 554 N N . TRP A 1 72 ? 13.621 -13.100 -11.349 1.00 86.62 72 TRP A N 1
ATOM 555 C CA . TRP A 1 72 ? 13.568 -14.419 -10.704 1.00 86.62 72 TRP A CA 1
ATOM 556 C C . TRP A 1 72 ? 13.817 -14.351 -9.190 1.00 86.62 72 TRP A C 1
ATOM 558 O O . TRP A 1 72 ? 13.088 -14.960 -8.414 1.00 86.62 72 TRP A O 1
ATOM 568 N N . ALA A 1 73 ? 14.804 -13.556 -8.770 1.00 84.19 73 ALA A N 1
ATOM 569 C CA . ALA A 1 73 ? 15.188 -13.379 -7.375 1.00 84.19 73 ALA A CA 1
ATOM 570 C C . ALA A 1 73 ? 14.055 -12.771 -6.537 1.00 84.19 73 ALA A C 1
ATOM 572 O O . ALA A 1 73 ? 13.752 -13.257 -5.450 1.00 84.19 73 ALA A O 1
ATOM 573 N N . PHE A 1 74 ? 13.406 -11.734 -7.071 1.00 84.50 74 PHE A N 1
ATOM 574 C CA . PHE A 1 74 ? 12.259 -11.098 -6.434 1.00 84.50 74 PHE A CA 1
ATOM 575 C C . PH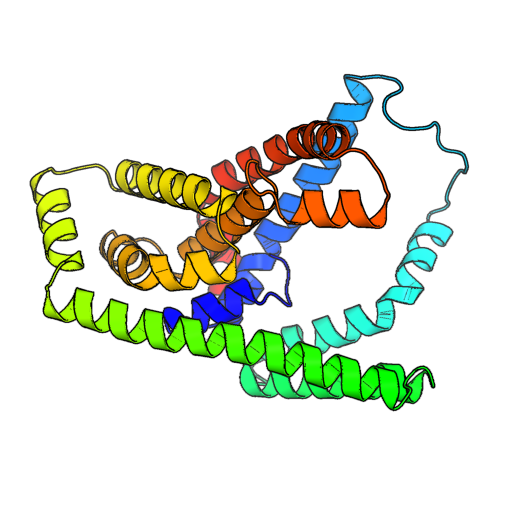E A 1 74 ? 11.071 -12.059 -6.354 1.00 84.50 74 PHE A C 1
ATOM 577 O O . PHE A 1 74 ? 10.454 -12.174 -5.304 1.00 84.50 74 PHE A O 1
ATOM 584 N N . ILE A 1 75 ? 10.785 -12.794 -7.434 1.00 87.19 75 ILE A N 1
ATOM 585 C CA . ILE A 1 75 ? 9.684 -13.764 -7.476 1.00 87.19 75 ILE A CA 1
ATOM 586 C C . ILE A 1 75 ? 9.896 -14.871 -6.440 1.00 87.19 75 ILE A C 1
ATOM 588 O O . ILE A 1 75 ? 8.975 -15.168 -5.686 1.00 87.19 75 ILE A O 1
ATOM 592 N N . ILE A 1 76 ? 11.100 -15.446 -6.357 1.00 87.25 76 ILE A N 1
ATOM 593 C CA . ILE A 1 76 ? 11.418 -16.475 -5.356 1.00 87.25 76 ILE A CA 1
ATOM 594 C C . ILE A 1 76 ? 11.230 -15.926 -3.945 1.00 87.25 76 ILE A C 1
ATOM 596 O O . ILE A 1 76 ? 10.612 -16.589 -3.113 1.00 87.25 76 ILE A O 1
ATOM 600 N N . LEU A 1 77 ? 11.724 -14.718 -3.672 1.00 86.38 77 LEU A N 1
ATOM 601 C CA . LEU A 1 77 ? 11.626 -14.112 -2.348 1.00 86.38 77 LEU A CA 1
ATOM 602 C C . LEU A 1 77 ? 10.166 -13.819 -1.979 1.00 86.38 77 LEU A C 1
ATOM 604 O O . LEU A 1 77 ? 9.725 -14.207 -0.901 1.00 86.38 77 LEU A O 1
ATOM 608 N N . SER A 1 78 ? 9.390 -13.238 -2.893 1.00 86.06 78 SER A N 1
ATOM 609 C CA . SER A 1 78 ? 7.959 -12.989 -2.701 1.00 86.06 78 SER A CA 1
ATOM 610 C C . SER A 1 78 ? 7.171 -14.281 -2.500 1.00 86.06 78 SER A C 1
ATOM 612 O O . SER A 1 78 ? 6.387 -14.360 -1.562 1.00 86.06 78 SER A O 1
ATOM 614 N N . ILE A 1 79 ? 7.399 -15.319 -3.313 1.00 86.81 79 ILE A N 1
ATOM 615 C CA . ILE A 1 79 ? 6.729 -16.619 -3.149 1.00 86.81 79 ILE A CA 1
ATOM 616 C C . ILE A 1 79 ? 7.123 -17.270 -1.823 1.00 86.81 79 ILE A C 1
ATOM 618 O O . ILE A 1 79 ? 6.267 -17.830 -1.153 1.00 86.81 79 ILE A O 1
ATOM 622 N N . THR A 1 80 ? 8.386 -17.176 -1.409 1.00 86.62 80 THR A N 1
ATOM 623 C CA . THR A 1 80 ? 8.847 -17.754 -0.137 1.00 86.62 80 THR A CA 1
ATOM 624 C C . THR A 1 80 ? 8.188 -17.059 1.051 1.00 86.62 80 THR A C 1
ATOM 626 O O . THR A 1 80 ? 7.636 -17.724 1.925 1.00 86.62 80 THR A O 1
ATOM 629 N N . VAL A 1 81 ? 8.190 -15.723 1.075 1.00 86.06 81 VAL A N 1
ATOM 630 C CA . VAL A 1 81 ? 7.586 -14.939 2.162 1.00 86.06 81 VAL A CA 1
ATOM 631 C C . VAL A 1 81 ? 6.065 -15.116 2.173 1.00 86.06 81 VAL A C 1
ATOM 633 O O . VAL A 1 81 ? 5.505 -15.514 3.185 1.00 86.06 81 VAL A O 1
ATOM 636 N N . ILE A 1 82 ? 5.387 -14.887 1.046 1.00 83.00 82 ILE A N 1
ATOM 637 C CA . ILE A 1 82 ? 3.918 -14.966 0.971 1.00 83.00 82 ILE A CA 1
ATOM 638 C C . ILE A 1 82 ? 3.448 -16.413 1.150 1.00 83.00 82 ILE A C 1
ATOM 640 O O . ILE A 1 82 ? 2.485 -16.666 1.868 1.00 83.00 82 ILE A O 1
ATOM 644 N N . GLY A 1 83 ? 4.131 -17.363 0.513 1.00 84.44 83 GLY A N 1
ATOM 645 C CA . GLY A 1 83 ? 3.796 -18.782 0.556 1.00 84.44 83 GLY A CA 1
ATOM 646 C C . GLY A 1 83 ? 3.931 -19.354 1.959 1.00 84.44 83 GLY A C 1
ATOM 647 O O . GLY A 1 83 ? 2.985 -19.973 2.432 1.00 84.44 83 GLY A O 1
ATOM 648 N N . SER A 1 84 ? 5.041 -19.082 2.654 1.00 85.00 84 SER A N 1
ATOM 649 C CA . SER A 1 84 ? 5.233 -19.550 4.037 1.00 85.00 84 SER A CA 1
ATOM 650 C C . SER A 1 84 ? 4.195 -18.981 5.010 1.00 85.00 84 SER A C 1
ATOM 652 O O . SER A 1 84 ? 3.704 -19.716 5.868 1.00 85.00 84 SER A O 1
ATOM 654 N N . MET A 1 85 ? 3.801 -17.714 4.831 1.00 82.06 85 MET A N 1
ATOM 655 C CA . MET A 1 85 ? 2.719 -17.091 5.602 1.00 82.06 85 MET A CA 1
ATOM 656 C C . MET A 1 85 ? 1.348 -17.703 5.287 1.00 82.06 85 MET A C 1
ATOM 658 O O . MET A 1 85 ? 0.510 -17.815 6.176 1.00 82.06 85 MET A O 1
ATOM 662 N N . TYR A 1 86 ? 1.106 -18.098 4.033 1.00 76.38 86 TYR A N 1
ATOM 663 C CA . TYR A 1 86 ? -0.177 -18.660 3.601 1.00 76.38 86 TYR A CA 1
ATOM 664 C C . TYR A 1 86 ? -0.381 -20.100 4.063 1.00 76.38 86 TYR A C 1
ATOM 666 O O . TYR A 1 86 ? -1.470 -20.471 4.487 1.00 76.38 86 TYR A O 1
ATOM 674 N N . THR A 1 87 ? 0.669 -20.916 3.993 1.00 79.69 87 THR A N 1
ATOM 675 C CA . THR A 1 87 ? 0.623 -22.316 4.430 1.00 79.69 87 THR A CA 1
ATOM 676 C C . THR A 1 87 ? 0.656 -22.458 5.953 1.00 79.69 87 THR A C 1
ATOM 678 O O . THR A 1 87 ? 0.662 -23.582 6.445 1.00 79.69 87 THR A O 1
ATOM 681 N N . GLY A 1 88 ? 0.737 -21.348 6.700 1.00 76.69 88 GLY A N 1
ATOM 682 C CA . GLY A 1 88 ? 0.905 -21.348 8.155 1.00 76.69 88 GLY A CA 1
ATOM 683 C C . GLY A 1 88 ? 2.250 -21.920 8.614 1.00 76.69 88 GLY A C 1
ATOM 684 O O . GLY A 1 88 ? 2.408 -22.237 9.787 1.00 76.69 88 GLY A O 1
ATOM 685 N N . LEU A 1 89 ? 3.212 -22.071 7.694 1.00 82.25 89 LEU A N 1
ATOM 686 C CA . LEU A 1 89 ? 4.534 -22.631 7.995 1.00 82.25 89 LEU A CA 1
ATOM 687 C C . LEU A 1 89 ? 5.417 -21.632 8.742 1.00 82.25 89 LEU A C 1
ATOM 689 O O . LEU A 1 89 ? 6.327 -22.047 9.450 1.00 82.25 89 LEU A O 1
ATOM 693 N N . ALA A 1 90 ? 5.174 -20.335 8.545 1.00 82.88 90 ALA A N 1
ATOM 694 C CA . ALA A 1 90 ? 5.908 -19.267 9.200 1.00 82.88 90 ALA A CA 1
ATOM 695 C C . ALA A 1 90 ? 4.963 -18.139 9.624 1.00 82.88 90 ALA A C 1
ATOM 697 O O . ALA A 1 90 ? 4.078 -17.714 8.877 1.00 82.88 90 ALA A O 1
ATOM 698 N N . THR A 1 91 ? 5.201 -17.607 10.815 1.00 84.25 91 THR A N 1
ATOM 699 C CA . THR A 1 91 ? 4.610 -16.350 11.285 1.00 84.25 91 THR A CA 1
ATOM 700 C C . THR A 1 91 ? 5.110 -15.162 10.449 1.00 84.25 91 THR A C 1
ATOM 702 O O . THR A 1 91 ? 6.152 -15.260 9.797 1.00 84.25 91 THR A O 1
ATOM 705 N N . PRO A 1 92 ? 4.431 -13.995 10.463 1.00 80.62 92 PRO A N 1
ATOM 706 C CA . PRO A 1 92 ? 4.908 -12.811 9.742 1.00 80.62 92 PRO A CA 1
ATOM 707 C C . PRO A 1 92 ? 6.346 -12.411 10.108 1.00 80.62 92 PRO A C 1
ATOM 709 O O . PRO A 1 92 ? 7.104 -11.973 9.244 1.00 80.62 92 PRO A O 1
ATOM 712 N N . THR A 1 93 ? 6.736 -12.590 11.373 1.00 85.31 93 THR A N 1
ATOM 713 C CA . THR A 1 93 ? 8.091 -12.313 11.868 1.00 85.31 93 THR A CA 1
ATOM 714 C C . THR A 1 93 ? 9.117 -13.301 11.323 1.00 85.31 93 THR A C 1
ATOM 716 O O . THR A 1 93 ? 10.184 -12.888 10.874 1.00 85.31 93 THR A O 1
ATOM 719 N N . GLU A 1 94 ? 8.792 -14.594 11.294 1.00 88.19 94 GLU A N 1
ATOM 720 C CA . GLU A 1 94 ? 9.654 -15.625 10.704 1.00 88.19 94 GLU A CA 1
ATOM 721 C C . GLU A 1 94 ? 9.768 -15.453 9.186 1.00 88.19 94 GLU A C 1
ATOM 723 O O . GLU A 1 94 ? 10.869 -15.479 8.639 1.00 88.19 94 GLU A O 1
ATOM 728 N N . ALA A 1 95 ? 8.656 -15.186 8.498 1.00 86.31 95 ALA A N 1
ATOM 729 C CA . ALA A 1 95 ? 8.641 -14.922 7.064 1.00 86.31 95 ALA A CA 1
ATOM 730 C C . ALA A 1 95 ? 9.470 -13.677 6.708 1.00 86.31 95 ALA A C 1
ATOM 732 O O . ALA A 1 95 ? 10.222 -13.694 5.733 1.00 86.31 95 ALA A O 1
ATOM 733 N N . ALA A 1 96 ? 9.409 -12.618 7.524 1.00 84.38 96 ALA A N 1
ATOM 734 C CA . ALA A 1 96 ? 10.274 -11.451 7.373 1.00 84.38 96 ALA A CA 1
ATOM 735 C C . ALA A 1 96 ? 11.760 -11.797 7.579 1.00 84.38 96 ALA A C 1
ATOM 737 O O . ALA A 1 96 ? 12.599 -11.315 6.816 1.00 84.38 96 ALA A O 1
ATOM 738 N N . ALA A 1 97 ? 12.093 -12.661 8.545 1.00 88.50 97 ALA A N 1
ATOM 739 C CA . ALA A 1 97 ? 13.463 -13.131 8.760 1.00 88.50 97 ALA A CA 1
ATOM 740 C C . ALA A 1 97 ? 13.989 -13.932 7.555 1.00 88.50 97 ALA A C 1
ATOM 742 O O . ALA A 1 97 ? 15.083 -13.645 7.062 1.00 88.50 97 ALA A O 1
ATOM 743 N N . PHE A 1 98 ? 13.193 -14.862 7.014 1.00 87.75 98 PHE A N 1
ATOM 744 C CA . PHE A 1 98 ? 13.530 -15.588 5.784 1.00 87.75 98 PHE A CA 1
ATOM 745 C C . PHE A 1 98 ? 13.656 -14.653 4.576 1.00 87.75 98 PHE A C 1
ATOM 747 O O . PHE A 1 98 ? 14.577 -14.808 3.775 1.00 87.75 98 PHE A O 1
ATOM 754 N N . GLY A 1 99 ? 12.780 -13.651 4.463 1.00 89.25 99 GLY A N 1
ATOM 755 C CA . GLY A 1 99 ? 12.850 -12.626 3.423 1.00 89.25 99 GLY A CA 1
ATOM 756 C C . GLY A 1 99 ? 14.132 -11.796 3.503 1.00 89.25 99 GLY A C 1
ATOM 757 O O . GLY A 1 99 ? 14.820 -11.630 2.498 1.00 89.25 99 GLY A O 1
ATOM 758 N N . ALA A 1 100 ? 14.504 -11.323 4.694 1.00 89.75 100 ALA A N 1
ATOM 759 C CA . ALA A 1 100 ? 15.734 -10.564 4.915 1.00 89.75 100 ALA A CA 1
ATOM 760 C C . ALA A 1 100 ? 16.989 -11.412 4.654 1.00 89.75 100 ALA A C 1
ATOM 762 O O . ALA A 1 100 ? 17.920 -10.958 3.985 1.00 89.75 100 ALA A O 1
ATOM 763 N N . PHE A 1 101 ? 16.993 -12.664 5.121 1.00 90.88 101 PHE A N 1
ATOM 764 C CA . PHE A 1 101 ? 18.066 -13.614 4.843 1.00 90.88 101 PHE A CA 1
ATOM 765 C C . PHE A 1 101 ? 18.200 -13.877 3.337 1.00 90.88 101 PHE A C 1
ATOM 767 O O . PHE A 1 101 ? 19.293 -13.766 2.785 1.00 90.88 101 PHE A O 1
ATOM 774 N N . GLY A 1 102 ? 17.089 -14.126 2.637 1.00 89.50 102 GLY A N 1
ATOM 775 C CA . GLY A 1 102 ? 17.066 -14.285 1.183 1.00 89.50 102 GLY A CA 1
ATOM 776 C C . GLY A 1 102 ? 17.587 -13.047 0.445 1.00 89.50 102 GLY A C 1
ATOM 777 O O . GLY A 1 102 ? 18.412 -13.172 -0.462 1.00 89.50 102 GLY A O 1
ATOM 778 N N . ALA A 1 103 ? 17.184 -11.847 0.873 1.00 89.00 103 ALA A N 1
ATOM 779 C CA . ALA A 1 103 ? 17.642 -10.580 0.302 1.00 89.00 103 ALA A CA 1
ATOM 780 C C . ALA A 1 103 ? 19.155 -10.354 0.472 1.00 89.00 103 ALA A C 1
ATOM 782 O O . ALA A 1 103 ? 19.759 -9.665 -0.350 1.00 89.00 103 ALA A O 1
ATOM 783 N N . LEU A 1 104 ? 19.774 -10.949 1.497 1.00 90.69 104 LEU A N 1
ATOM 784 C CA . LEU A 1 104 ? 21.224 -10.945 1.697 1.00 90.69 104 LEU A CA 1
ATOM 785 C C . LEU A 1 104 ? 21.931 -12.027 0.865 1.00 90.69 104 LEU A C 1
ATOM 787 O O . LEU A 1 104 ? 22.958 -11.760 0.238 1.00 90.69 104 LEU A O 1
ATOM 791 N N . VAL A 1 105 ? 21.381 -13.244 0.836 1.00 90.69 105 VAL A N 1
ATOM 792 C CA . VAL A 1 105 ? 21.983 -14.402 0.155 1.00 90.69 105 VAL A CA 1
ATOM 793 C C . VAL A 1 105 ? 21.997 -14.227 -1.362 1.00 90.69 105 VAL A C 1
ATOM 795 O O . VAL A 1 105 ? 23.000 -14.535 -2.001 1.00 90.69 105 VAL A O 1
ATOM 798 N N . ILE A 1 106 ? 20.929 -13.699 -1.959 1.00 88.25 106 ILE A N 1
ATOM 799 C CA . ILE A 1 106 ? 20.822 -13.519 -3.416 1.00 88.25 106 ILE A CA 1
ATOM 800 C C . ILE A 1 106 ? 21.992 -12.698 -4.000 1.00 88.25 106 ILE A C 1
ATOM 802 O O . ILE A 1 106 ? 22.689 -13.207 -4.885 1.00 88.25 106 ILE A O 1
ATOM 806 N N . PRO A 1 107 ? 22.266 -11.454 -3.554 1.00 88.50 107 PRO A N 1
ATOM 807 C CA . PRO A 1 107 ? 23.380 -10.669 -4.085 1.00 88.50 107 PRO A CA 1
ATOM 808 C C . PRO A 1 107 ? 24.749 -11.260 -3.725 1.00 88.50 107 PRO A C 1
ATOM 810 O O . PRO A 1 107 ? 25.701 -11.061 -4.485 1.00 88.50 107 PRO A O 1
ATOM 813 N N . LEU A 1 108 ? 24.853 -12.003 -2.616 1.00 89.12 108 LEU A N 1
ATOM 814 C CA . LEU A 1 108 ? 26.067 -12.722 -2.230 1.00 89.12 108 LEU A CA 1
ATOM 815 C C . LEU A 1 108 ? 26.386 -13.850 -3.227 1.00 89.12 108 LEU A C 1
ATOM 817 O O . LEU A 1 108 ? 27.492 -13.899 -3.763 1.00 89.12 108 LEU A O 1
ATOM 821 N N . VAL A 1 109 ? 25.402 -14.698 -3.551 1.00 89.12 109 VAL A N 1
ATOM 822 C CA . VAL A 1 109 ? 25.535 -15.790 -4.534 1.00 89.12 109 VAL A CA 1
ATOM 823 C C . VAL A 1 109 ? 25.794 -15.242 -5.937 1.00 89.12 109 VAL A C 1
ATOM 825 O O . VAL A 1 109 ? 26.630 -15.769 -6.668 1.00 89.12 109 VAL A O 1
ATOM 828 N N . LEU A 1 110 ? 25.144 -14.133 -6.298 1.00 87.25 110 LEU A N 1
ATOM 829 C CA . LEU A 1 110 ? 25.378 -13.441 -7.568 1.00 87.25 110 LEU A CA 1
ATOM 830 C C . LEU A 1 110 ? 26.727 -12.703 -7.629 1.00 87.25 110 LEU A C 1
ATOM 832 O O . LEU A 1 110 ? 27.040 -12.133 -8.674 1.00 87.25 110 LEU A O 1
ATOM 836 N N . ARG A 1 111 ? 27.516 -12.697 -6.542 1.00 87.19 111 ARG A N 1
ATOM 837 C CA . ARG A 1 111 ? 28.794 -11.971 -6.407 1.00 87.19 111 ARG A CA 1
ATOM 838 C C . ARG A 1 111 ? 28.679 -10.476 -6.728 1.00 87.19 111 ARG A C 1
ATOM 840 O O . ARG A 1 111 ? 29.596 -9.872 -7.276 1.00 87.19 111 ARG A O 1
ATOM 847 N N . ARG A 1 112 ? 27.535 -9.875 -6.393 1.00 87.06 112 ARG A N 1
ATOM 848 C CA . ARG A 1 112 ? 27.243 -8.444 -6.600 1.00 87.06 112 ARG A CA 1
ATOM 849 C C . ARG A 1 112 ? 27.312 -7.628 -5.310 1.00 87.06 112 ARG A C 1
ATOM 851 O O . ARG A 1 112 ? 27.130 -6.416 -5.352 1.00 87.06 112 ARG A O 1
ATOM 858 N N . LEU A 1 113 ? 27.551 -8.280 -4.172 1.00 90.94 113 LEU A N 1
ATOM 859 C CA . LEU A 1 113 ? 27.604 -7.632 -2.868 1.00 90.94 113 LEU A CA 1
ATOM 860 C C . LEU A 1 113 ? 29.007 -7.078 -2.588 1.00 90.94 113 LEU A C 1
ATOM 862 O O . LEU A 1 113 ? 29.982 -7.823 -2.541 1.00 90.94 113 LEU A O 1
ATOM 866 N N . THR A 1 114 ? 29.097 -5.771 -2.349 1.00 93.50 114 THR A N 1
ATOM 867 C CA . THR A 1 114 ? 30.301 -5.119 -1.810 1.00 93.50 114 THR A CA 1
ATOM 868 C C . THR A 1 114 ? 30.069 -4.706 -0.359 1.00 93.50 114 THR A C 1
ATOM 870 O O . THR A 1 114 ? 28.937 -4.391 0.020 1.00 93.50 114 THR A O 1
ATOM 873 N N . LEU A 1 115 ? 31.131 -4.631 0.452 1.00 93.19 115 LEU A N 1
ATOM 874 C CA . LEU A 1 115 ? 31.026 -4.180 1.846 1.00 93.19 115 LEU A CA 1
ATOM 875 C C . LEU A 1 115 ? 30.374 -2.790 1.947 1.00 93.19 115 LEU A C 1
ATOM 877 O O . LEU A 1 115 ? 29.510 -2.569 2.792 1.00 93.19 115 LEU A O 1
ATOM 881 N N . GLN A 1 116 ? 30.711 -1.883 1.026 1.00 94.06 116 GLN A N 1
ATOM 882 C CA . GLN A 1 116 ? 30.104 -0.555 0.968 1.00 94.06 116 GLN A CA 1
ATOM 883 C C . GLN A 1 116 ? 28.597 -0.620 0.684 1.00 94.06 116 GLN A C 1
ATOM 885 O O . GLN A 1 116 ? 27.821 0.062 1.351 1.00 94.06 116 GLN A O 1
ATOM 890 N N . SER A 1 117 ? 28.168 -1.448 -0.278 1.00 91.69 117 SER A N 1
ATOM 891 C CA . SER A 1 117 ? 26.742 -1.623 -0.586 1.00 91.69 117 SER A CA 1
ATOM 892 C C . SER A 1 117 ? 25.966 -2.215 0.593 1.00 91.69 117 SER A C 1
ATOM 894 O O . SER A 1 117 ? 24.869 -1.748 0.890 1.00 91.69 117 SER A O 1
ATOM 896 N N . PHE A 1 118 ? 26.567 -3.165 1.317 1.00 92.81 118 PHE A N 1
ATOM 897 C CA . PHE A 1 118 ? 25.982 -3.761 2.513 1.00 92.81 118 PHE A CA 1
ATOM 898 C C . PHE A 1 118 ? 25.822 -2.728 3.636 1.00 92.81 118 PHE A C 1
ATOM 900 O O . PHE A 1 118 ? 24.721 -2.553 4.154 1.00 92.81 118 PHE A O 1
ATOM 907 N N . ILE A 1 119 ? 26.880 -1.974 3.960 1.00 95.19 119 ILE A N 1
ATOM 908 C CA . ILE A 1 119 ? 26.831 -0.918 4.985 1.00 95.19 119 ILE A CA 1
ATOM 909 C C . ILE A 1 119 ? 25.789 0.148 4.622 1.00 95.19 119 ILE A C 1
ATOM 911 O O . ILE A 1 119 ? 25.024 0.579 5.484 1.00 95.19 119 ILE A O 1
ATOM 915 N N . ASN A 1 120 ? 25.726 0.564 3.355 1.00 93.81 120 ASN A N 1
ATOM 916 C CA . ASN A 1 120 ? 24.737 1.538 2.893 1.00 93.81 120 ASN A CA 1
ATOM 917 C C . ASN A 1 120 ? 23.302 1.001 3.033 1.00 93.81 120 ASN A C 1
ATOM 919 O O . ASN A 1 120 ? 22.428 1.726 3.505 1.00 93.81 120 ASN A O 1
ATOM 923 N N . ALA A 1 121 ? 23.063 -0.267 2.681 1.00 92.31 121 ALA A N 1
ATOM 924 C CA . ALA A 1 121 ? 21.760 -0.909 2.841 1.00 92.31 121 ALA A CA 1
ATOM 925 C C . ALA A 1 121 ? 21.336 -0.979 4.318 1.00 92.31 121 ALA A C 1
ATOM 927 O O . ALA A 1 121 ? 20.219 -0.585 4.649 1.00 92.31 121 ALA A O 1
ATOM 928 N N . VAL A 1 122 ? 22.243 -1.385 5.214 1.00 94.12 122 VAL A N 1
ATOM 929 C CA . VAL A 1 122 ? 21.990 -1.428 6.664 1.00 94.12 122 VAL A CA 1
ATOM 930 C C . VAL A 1 122 ? 21.702 -0.030 7.218 1.00 94.12 122 VAL A C 1
ATOM 932 O O . VAL A 1 122 ? 20.732 0.146 7.949 1.00 94.12 122 VAL A O 1
ATOM 935 N N . LYS A 1 123 ? 22.476 0.996 6.834 1.00 94.94 123 LYS A N 1
ATOM 936 C CA . LYS A 1 123 ? 22.225 2.388 7.255 1.00 94.94 123 LYS A CA 1
ATOM 937 C C . LYS A 1 123 ? 20.853 2.893 6.803 1.00 94.94 123 LYS A C 1
ATOM 939 O O . LYS A 1 123 ? 20.148 3.516 7.593 1.00 94.94 123 LYS A O 1
ATOM 944 N N . ASN A 1 124 ? 20.461 2.608 5.561 1.00 89.75 124 ASN A N 1
ATOM 945 C CA . ASN A 1 124 ? 19.146 2.985 5.038 1.00 89.75 124 ASN A CA 1
ATOM 946 C C . ASN A 1 124 ? 18.012 2.249 5.767 1.00 89.75 124 ASN A C 1
ATOM 948 O O . ASN A 1 124 ? 16.996 2.867 6.098 1.00 89.75 124 ASN A O 1
ATOM 952 N N . ALA A 1 125 ? 18.205 0.961 6.067 1.00 91.06 125 ALA A N 1
ATOM 953 C CA . ALA A 1 125 ? 17.260 0.170 6.846 1.00 91.06 125 ALA A CA 1
ATOM 954 C C . ALA A 1 125 ? 17.101 0.734 8.265 1.00 91.06 125 ALA A C 1
ATOM 956 O O . ALA A 1 125 ? 15.974 0.986 8.685 1.00 91.06 125 ALA A O 1
ATOM 957 N N . ILE A 1 126 ? 18.205 1.024 8.967 1.00 95.00 126 ILE A N 1
ATOM 958 C CA . ILE A 1 126 ? 18.188 1.641 10.303 1.00 95.00 126 ILE A CA 1
ATOM 959 C C . ILE A 1 126 ? 17.478 2.993 10.256 1.00 95.00 126 ILE A C 1
ATOM 961 O O . ILE A 1 126 ? 16.570 3.217 11.043 1.00 95.00 126 ILE A O 1
ATOM 965 N N . LYS A 1 127 ? 17.823 3.877 9.311 1.00 89.06 127 LYS A N 1
ATOM 966 C CA . LYS A 1 127 ? 17.202 5.207 9.199 1.00 89.06 127 LYS A CA 1
ATOM 967 C C . LYS A 1 127 ? 15.684 5.121 9.026 1.00 89.06 127 LYS A C 1
ATOM 969 O O . LYS A 1 127 ? 14.951 5.829 9.713 1.00 89.06 127 LYS A O 1
ATOM 974 N N . THR A 1 128 ? 15.228 4.250 8.126 1.00 84.50 128 THR A N 1
ATOM 975 C CA . THR A 1 128 ? 13.795 4.037 7.871 1.00 84.50 128 THR A CA 1
ATOM 976 C C . THR A 1 128 ? 13.114 3.456 9.107 1.00 84.50 128 THR A C 1
ATOM 978 O O . THR A 1 128 ? 12.076 3.948 9.534 1.00 84.50 128 THR A O 1
ATOM 981 N N . THR A 1 129 ? 13.745 2.467 9.738 1.00 88.56 129 THR A N 1
ATOM 982 C CA . THR A 1 129 ? 13.246 1.811 10.950 1.00 88.56 129 THR A CA 1
ATOM 983 C C . THR A 1 129 ? 13.122 2.799 12.110 1.00 88.56 129 THR A C 1
ATOM 985 O O . THR A 1 129 ? 12.052 2.906 12.697 1.00 88.56 129 THR A O 1
ATOM 988 N N . THR A 1 130 ? 14.159 3.589 12.399 1.00 91.88 130 THR A N 1
ATOM 989 C CA . THR A 1 130 ? 14.134 4.608 13.458 1.00 91.88 130 THR A CA 1
ATOM 990 C C . THR A 1 130 ? 13.023 5.628 13.228 1.00 91.88 130 THR A C 1
ATOM 992 O O . THR A 1 130 ? 12.284 5.924 14.159 1.00 91.88 130 THR A O 1
ATOM 995 N N . MET A 1 131 ? 12.854 6.121 11.995 1.00 85.81 131 MET A N 1
ATOM 996 C CA . MET A 1 131 ? 11.764 7.043 11.657 1.00 85.81 131 MET A CA 1
ATOM 997 C C . MET A 1 131 ? 10.393 6.427 11.964 1.00 85.81 131 MET A C 1
ATOM 999 O O . MET A 1 131 ? 9.576 7.057 12.631 1.00 85.81 131 MET A O 1
ATOM 1003 N N . ILE A 1 132 ? 10.169 5.182 11.534 1.00 83.69 132 ILE A N 1
ATOM 1004 C CA . ILE A 1 132 ? 8.923 4.451 11.785 1.00 83.69 132 ILE A CA 1
ATOM 1005 C C . ILE A 1 132 ? 8.685 4.284 13.291 1.00 83.69 132 ILE A C 1
ATOM 1007 O O . ILE A 1 132 ? 7.616 4.645 13.776 1.00 83.69 132 ILE A O 1
ATOM 1011 N N . PHE A 1 133 ? 9.672 3.794 14.047 1.00 86.56 133 PHE A N 1
ATOM 1012 C CA . PHE A 1 133 ? 9.537 3.579 15.492 1.00 86.56 133 PHE A CA 1
ATOM 1013 C C . PHE A 1 133 ? 9.273 4.878 16.259 1.00 86.56 133 PHE A C 1
ATOM 1015 O O . PHE A 1 133 ? 8.417 4.893 17.140 1.00 86.56 133 PHE A O 1
ATOM 1022 N N . THR A 1 134 ? 9.950 5.980 15.921 1.00 87.25 134 THR A N 1
ATOM 1023 C CA . THR A 1 134 ? 9.699 7.281 16.559 1.00 87.25 134 THR A CA 1
ATOM 1024 C C . THR A 1 134 ? 8.257 7.741 16.347 1.00 87.25 134 THR A C 1
ATOM 1026 O O . THR A 1 134 ? 7.618 8.201 17.293 1.00 87.25 134 THR A O 1
ATOM 1029 N N . ILE A 1 135 ? 7.719 7.580 15.135 1.00 83.31 135 ILE A N 1
ATOM 1030 C CA . ILE A 1 135 ? 6.331 7.955 14.853 1.00 83.31 135 ILE A CA 1
ATOM 1031 C C . ILE A 1 135 ? 5.355 6.985 15.547 1.00 83.31 135 ILE A C 1
ATOM 1033 O O . ILE A 1 135 ? 4.369 7.452 16.109 1.00 83.31 135 ILE A O 1
ATOM 1037 N N . ILE A 1 136 ? 5.638 5.674 15.592 1.00 83.06 136 ILE A N 1
ATOM 1038 C CA . ILE A 1 136 ? 4.834 4.689 16.347 1.00 83.06 136 ILE A CA 1
ATOM 1039 C C . ILE A 1 136 ? 4.734 5.075 17.821 1.00 83.06 136 ILE A C 1
ATOM 1041 O O . ILE A 1 136 ? 3.633 5.096 18.361 1.00 83.06 136 ILE A O 1
ATOM 1045 N N . ILE A 1 137 ? 5.846 5.439 18.464 1.00 87.56 137 ILE A N 1
ATOM 1046 C CA . ILE A 1 137 ? 5.838 5.864 19.871 1.00 87.56 137 ILE A CA 1
ATOM 1047 C C . ILE A 1 137 ? 4.907 7.072 20.061 1.00 87.56 137 ILE A C 1
ATOM 1049 O O . ILE A 1 137 ? 4.061 7.064 20.955 1.00 87.56 137 ILE A O 1
ATOM 1053 N N . GLY A 1 138 ? 5.005 8.085 19.194 1.00 86.19 138 GLY A N 1
ATOM 1054 C CA . GLY A 1 138 ? 4.112 9.248 19.230 1.00 86.19 138 GLY A CA 1
ATOM 1055 C C . GLY A 1 138 ? 2.642 8.887 18.988 1.00 86.19 138 GLY A C 1
ATOM 1056 O O . GLY A 1 138 ? 1.763 9.367 19.703 1.00 86.19 138 GLY A O 1
ATOM 1057 N N . ALA A 1 139 ? 2.373 8.000 18.029 1.00 81.31 139 ALA A N 1
ATOM 1058 C CA . ALA A 1 139 ? 1.036 7.509 17.708 1.00 81.31 139 ALA A CA 1
ATOM 1059 C C . ALA A 1 139 ? 0.405 6.724 18.866 1.00 81.31 139 ALA A C 1
ATOM 1061 O O . ALA A 1 139 ? -0.778 6.902 19.145 1.00 81.31 139 ALA A O 1
ATOM 1062 N N . MET A 1 140 ? 1.185 5.904 19.577 1.00 83.56 140 MET A N 1
ATOM 1063 C CA . MET A 1 140 ? 0.718 5.173 20.758 1.00 83.56 140 MET A CA 1
ATOM 1064 C C . MET A 1 140 ? 0.363 6.127 21.903 1.00 83.56 140 MET A C 1
ATOM 1066 O O . MET A 1 140 ? -0.693 5.981 22.516 1.00 83.56 140 MET A O 1
ATOM 1070 N N . ILE A 1 141 ? 1.198 7.142 22.155 1.00 89.38 141 ILE A N 1
ATOM 1071 C CA . ILE A 1 141 ? 0.903 8.187 23.149 1.00 89.38 141 ILE A CA 1
ATOM 1072 C C . ILE A 1 141 ? -0.378 8.944 22.763 1.00 89.38 141 ILE A C 1
ATOM 1074 O O . ILE A 1 141 ? -1.242 9.174 23.610 1.00 89.38 141 ILE A O 1
ATOM 1078 N N . PHE A 1 142 ? -0.537 9.289 21.483 1.00 84.62 142 PHE A N 1
ATOM 1079 C CA . PHE A 1 142 ? -1.734 9.957 20.977 1.00 84.62 142 PHE A CA 1
ATOM 1080 C C . PHE A 1 142 ? -2.990 9.076 21.085 1.00 84.62 142 PHE A C 1
ATOM 1082 O O . PHE A 1 142 ? -4.028 9.545 21.545 1.00 84.62 142 PHE A O 1
ATOM 1089 N N . GLY A 1 143 ? -2.898 7.788 20.748 1.00 82.81 143 GLY A N 1
ATOM 1090 C CA . GLY A 1 143 ? -3.989 6.825 20.916 1.00 82.81 143 GLY A CA 1
ATOM 1091 C C . GLY A 1 143 ? -4.409 6.659 22.378 1.00 82.81 143 GLY A C 1
ATOM 1092 O O . GLY A 1 143 ? -5.604 6.645 22.686 1.00 82.81 143 GLY A O 1
ATOM 1093 N N . TYR A 1 144 ? -3.442 6.630 23.300 1.00 86.44 144 TYR A N 1
ATOM 1094 C CA . TYR A 1 144 ? -3.725 6.623 24.735 1.00 86.44 144 TYR A CA 1
ATOM 1095 C C . TYR A 1 144 ? -4.445 7.905 25.175 1.00 86.44 144 TYR A C 1
ATOM 1097 O O . TYR A 1 144 ? -5.457 7.837 25.871 1.00 86.44 144 TYR A O 1
ATOM 1105 N N . PHE A 1 145 ? -3.995 9.073 24.707 1.00 89.88 145 PHE A N 1
ATOM 1106 C CA . PHE A 1 145 ? -4.676 10.345 24.959 1.00 89.88 145 PHE A CA 1
ATOM 1107 C C . PHE A 1 145 ? -6.130 10.341 24.456 1.00 89.88 145 PHE A C 1
ATOM 1109 O O . PHE A 1 145 ? -7.032 10.743 25.194 1.00 89.88 145 PHE A O 1
ATOM 1116 N N . LEU A 1 146 ? -6.392 9.843 23.242 1.00 87.75 146 LEU A N 1
ATOM 1117 C CA . LEU A 1 146 ? -7.755 9.720 22.702 1.00 87.75 146 LEU A CA 1
ATOM 1118 C C . LEU A 1 146 ? -8.634 8.787 23.545 1.00 87.75 146 LEU A C 1
ATOM 1120 O O . LEU A 1 146 ? -9.816 9.070 23.747 1.00 87.75 146 LEU A O 1
ATOM 1124 N N . THR A 1 147 ? -8.047 7.706 24.063 1.00 85.94 147 THR A N 1
ATOM 1125 C CA . THR A 1 147 ? -8.732 6.741 24.934 1.00 85.94 147 THR A CA 1
ATOM 1126 C C . THR A 1 147 ? -9.118 7.383 26.265 1.00 85.94 147 THR A C 1
ATOM 1128 O O . THR A 1 147 ? -10.274 7.313 26.676 1.00 85.94 147 THR A O 1
ATOM 1131 N N . VAL A 1 148 ? -8.178 8.077 26.917 1.00 91.31 148 VAL A N 1
ATOM 1132 C CA . VAL A 1 148 ? -8.417 8.753 28.204 1.00 91.31 148 VAL A CA 1
ATOM 1133 C C . VAL A 1 148 ? -9.424 9.894 28.064 1.00 91.31 148 VAL A C 1
ATOM 1135 O O . VAL A 1 148 ? -10.293 10.06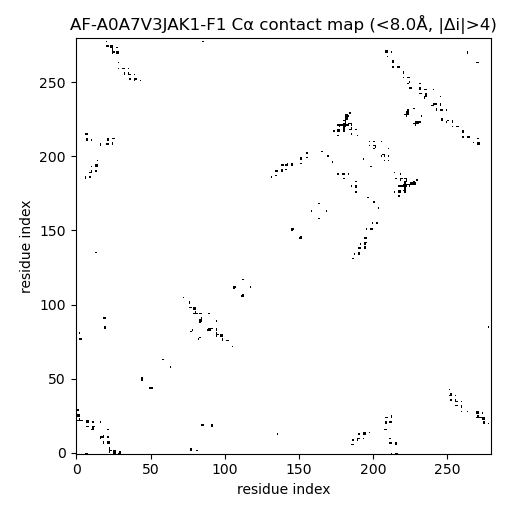0 28.915 1.00 91.31 148 VAL A O 1
ATOM 1138 N N . THR A 1 149 ? -9.344 10.668 26.981 1.00 92.81 149 THR A N 1
ATOM 1139 C CA . THR A 1 149 ? -10.279 11.775 26.716 1.00 92.81 149 THR A CA 1
ATOM 1140 C C . THR A 1 149 ? -11.643 11.316 26.207 1.00 92.81 149 THR A C 1
ATOM 1142 O O . THR A 1 149 ? -12.539 12.148 26.062 1.00 92.81 149 THR A O 1
ATOM 1145 N N . GLN A 1 150 ? -11.816 10.019 25.919 1.00 89.62 150 GLN A N 1
ATOM 1146 C CA . GLN A 1 150 ? -13.022 9.463 25.298 1.00 89.62 150 GLN A CA 1
ATOM 1147 C C . GLN A 1 150 ? -13.391 10.171 23.982 1.00 89.62 150 GLN A C 1
ATOM 1149 O O . GLN A 1 150 ? -14.553 10.183 23.574 1.00 89.62 150 GLN A O 1
ATOM 1154 N N . ALA A 1 151 ? -12.411 10.772 23.296 1.00 88.88 151 ALA A N 1
ATOM 1155 C CA . ALA A 1 151 ? -12.649 11.585 22.106 1.00 88.88 151 ALA A CA 1
ATOM 1156 C C . ALA A 1 151 ? -13.349 10.774 21.005 1.00 88.88 151 ALA A C 1
ATOM 1158 O O . ALA A 1 151 ? -14.350 11.219 20.441 1.00 88.88 151 ALA A O 1
ATOM 1159 N N . THR A 1 152 ? -12.879 9.547 20.762 1.00 83.69 152 THR A N 1
ATOM 1160 C CA . THR A 1 152 ? -13.483 8.624 19.793 1.00 83.69 152 THR A CA 1
ATOM 1161 C C . THR A 1 152 ? -14.922 8.269 20.174 1.00 83.69 152 THR A C 1
ATOM 1163 O O . THR A 1 152 ? -15.814 8.354 19.331 1.00 83.69 152 THR A O 1
ATOM 1166 N N . GLN A 1 153 ? -15.179 7.934 21.444 1.00 85.44 153 GLN A N 1
ATOM 1167 C CA . GLN A 1 153 ? -16.517 7.560 21.914 1.00 85.44 153 GLN A CA 1
ATOM 1168 C C . GLN A 1 153 ? -17.502 8.731 21.821 1.00 85.44 153 GLN A C 1
ATOM 1170 O O . GLN A 1 153 ? -18.650 8.544 21.424 1.00 85.44 153 GLN A O 1
ATOM 1175 N N . ASN A 1 154 ? -17.050 9.951 22.119 1.00 89.75 154 ASN A N 1
ATOM 1176 C CA . ASN A 1 154 ? -17.860 11.160 21.987 1.00 89.75 154 ASN A CA 1
ATOM 1177 C C . ASN A 1 154 ? -18.264 11.419 20.530 1.00 89.75 154 ASN A C 1
ATOM 1179 O O . ASN A 1 154 ? -19.419 11.753 20.270 1.00 89.75 154 ASN A O 1
ATOM 1183 N N . ILE A 1 155 ? -17.349 11.208 19.576 1.00 86.44 155 ILE A N 1
ATOM 1184 C CA . ILE A 1 155 ? -17.658 11.301 18.142 1.00 86.44 155 ILE A CA 1
ATOM 1185 C C . ILE A 1 155 ? -18.674 10.224 17.743 1.00 86.44 155 ILE A C 1
ATOM 1187 O O . ILE A 1 155 ? -19.665 10.547 17.092 1.00 86.44 155 ILE A O 1
ATOM 1191 N N . ILE A 1 156 ? -18.484 8.969 18.164 1.00 82.56 156 ILE A N 1
ATOM 1192 C CA . ILE A 1 156 ? -19.425 7.872 17.876 1.00 82.56 156 ILE A CA 1
ATOM 1193 C C . ILE A 1 156 ? -20.822 8.197 18.422 1.00 82.56 156 ILE A C 1
ATOM 1195 O O . ILE A 1 156 ? -21.808 8.086 17.695 1.00 82.56 156 ILE A O 1
ATOM 1199 N N . ASN A 1 157 ? -20.914 8.660 19.671 1.00 86.38 157 ASN A N 1
ATOM 1200 C CA . ASN A 1 157 ? -22.180 9.028 20.307 1.00 86.38 157 ASN A CA 1
ATOM 1201 C C . ASN A 1 157 ? -22.863 10.195 19.577 1.00 86.38 157 ASN A C 1
ATOM 1203 O O . ASN A 1 157 ? -24.072 10.154 19.338 1.00 86.38 157 ASN A O 1
ATOM 1207 N N . PHE A 1 158 ? -22.092 11.211 19.175 1.00 87.06 158 PHE A N 1
ATOM 1208 C CA . PHE A 1 158 ? -22.596 12.336 18.390 1.00 87.06 158 PHE A CA 1
ATOM 1209 C C . PHE A 1 158 ? -23.173 11.861 17.050 1.00 87.06 158 PHE A C 1
ATOM 1211 O O . PHE A 1 158 ? -24.334 12.137 16.744 1.00 87.06 158 PHE A O 1
ATOM 1218 N N . LEU A 1 159 ? -22.408 11.074 16.290 1.00 83.19 159 LEU A N 1
ATOM 1219 C CA . LEU A 1 159 ? -22.829 10.543 14.990 1.00 83.19 159 LEU A CA 1
ATOM 1220 C C . LEU A 1 159 ? -24.045 9.607 15.111 1.00 83.19 159 LEU A C 1
ATOM 1222 O O . LEU A 1 159 ? -24.954 9.673 14.280 1.00 83.19 159 LEU A O 1
ATOM 1226 N N . GLY A 1 160 ? -24.094 8.790 16.168 1.00 78.31 160 GLY A N 1
ATOM 1227 C CA . GLY A 1 160 ? -25.221 7.912 16.483 1.00 78.31 160 GLY A CA 1
ATOM 1228 C C . GLY A 1 160 ? -26.500 8.685 16.814 1.00 78.31 160 GLY A C 1
ATOM 1229 O O . GLY A 1 160 ? -27.569 8.352 16.302 1.00 78.31 160 GLY A O 1
ATOM 1230 N N . SER A 1 161 ? -26.399 9.766 17.597 1.00 84.50 161 SER A N 1
ATOM 1231 C CA . SER A 1 161 ? -27.546 10.633 17.911 1.00 84.50 161 SER A CA 1
ATOM 1232 C C . SER A 1 161 ? -28.075 11.387 16.685 1.00 84.50 161 SER A C 1
ATOM 1234 O O . SER A 1 161 ? -29.285 11.542 16.526 1.00 84.50 161 SER A O 1
ATOM 1236 N N . ALA A 1 162 ? -27.181 11.774 15.772 1.00 81.56 162 ALA A N 1
ATOM 1237 C CA . ALA A 1 162 ? -27.518 12.426 14.513 1.00 81.56 162 ALA A CA 1
ATOM 1238 C C . ALA A 1 162 ? -28.055 11.457 13.433 1.00 81.56 162 ALA A C 1
ATOM 1240 O O . ALA A 1 162 ? -28.470 11.915 12.370 1.00 81.56 162 ALA A O 1
ATOM 1241 N N . LYS A 1 163 ? -28.059 10.133 13.687 1.00 80.25 163 LYS A N 1
ATOM 1242 C CA . LYS A 1 163 ? -28.483 9.071 12.747 1.00 80.25 163 LYS A CA 1
ATOM 1243 C C . LYS A 1 163 ? -27.861 9.209 11.350 1.00 80.25 163 LYS A C 1
ATOM 1245 O O . LYS A 1 163 ? -28.512 8.961 10.334 1.00 80.25 163 LYS A O 1
ATOM 1250 N N . ILE A 1 164 ? -26.599 9.629 11.293 1.00 84.38 164 ILE A N 1
ATOM 1251 C CA . ILE A 1 164 ? -25.896 9.838 10.025 1.00 84.38 164 ILE A CA 1
ATOM 1252 C C . ILE A 1 164 ? -25.604 8.479 9.384 1.00 84.38 164 ILE A C 1
ATOM 1254 O O . ILE A 1 164 ? -25.184 7.538 10.054 1.00 84.38 164 ILE A O 1
ATOM 1258 N N . ASN A 1 165 ? -25.809 8.379 8.069 1.00 87.19 165 ASN A N 1
ATOM 1259 C CA . ASN A 1 165 ? -25.517 7.160 7.320 1.00 87.19 165 ASN A CA 1
ATOM 1260 C C . ASN A 1 165 ? -24.007 6.817 7.416 1.00 87.19 165 ASN A C 1
ATOM 1262 O O . ASN A 1 165 ? -23.182 7.663 7.051 1.00 87.19 165 ASN A O 1
ATOM 1266 N N . PRO A 1 166 ? -23.626 5.590 7.832 1.00 85.50 166 PRO A N 1
ATOM 1267 C CA . PRO A 1 166 ? -22.232 5.142 7.904 1.00 85.50 166 PRO A CA 1
ATOM 1268 C C . PRO A 1 166 ? -21.417 5.358 6.625 1.00 85.50 166 PRO A C 1
ATOM 1270 O O . PRO A 1 166 ? -20.205 5.556 6.695 1.00 85.50 166 PRO A O 1
ATOM 1273 N N . MET A 1 167 ? -22.054 5.349 5.451 1.00 85.88 167 MET A N 1
ATOM 1274 C CA . MET A 1 167 ? -21.378 5.596 4.174 1.00 85.88 167 MET A CA 1
ATOM 1275 C C . MET A 1 167 ? -20.960 7.064 4.006 1.00 85.88 167 MET A C 1
ATOM 1277 O O . MET A 1 167 ? -19.923 7.350 3.412 1.00 85.88 167 MET A O 1
ATOM 1281 N N . ILE A 1 168 ? -21.726 8.006 4.570 1.00 88.81 168 ILE A N 1
ATOM 1282 C CA . ILE A 1 168 ? -21.367 9.433 4.571 1.00 88.81 168 ILE A CA 1
ATOM 1283 C C . ILE A 1 168 ? -20.137 9.648 5.452 1.00 88.81 168 ILE A C 1
ATOM 1285 O O . ILE A 1 168 ? -19.202 10.331 5.042 1.00 88.81 168 ILE A O 1
ATOM 1289 N N . ILE A 1 169 ? -20.105 9.014 6.629 1.00 89.38 169 ILE A N 1
ATOM 1290 C CA . ILE A 1 169 ? -18.947 9.064 7.533 1.00 89.38 169 ILE A CA 1
ATOM 1291 C C . ILE A 1 169 ? -17.712 8.501 6.823 1.00 89.38 169 ILE A C 1
ATOM 1293 O O . ILE A 1 169 ? -16.656 9.131 6.827 1.00 89.38 169 ILE A O 1
ATOM 1297 N N . MET A 1 170 ? -17.861 7.365 6.136 1.00 91.56 170 MET A N 1
ATOM 1298 C CA . MET A 1 170 ? -16.781 6.789 5.338 1.00 91.56 170 MET A CA 1
ATOM 1299 C C . MET A 1 170 ? -16.313 7.735 4.222 1.00 91.56 170 MET A C 1
ATOM 1301 O O . MET A 1 170 ? -15.112 7.887 4.015 1.00 91.56 170 MET A O 1
ATOM 1305 N N . GLY A 1 171 ? -17.231 8.426 3.540 1.00 92.19 171 GLY A N 1
ATOM 1306 C CA . GLY A 1 171 ? -16.896 9.444 2.541 1.00 92.19 171 GLY A CA 1
ATOM 1307 C C . GLY A 1 171 ? -16.073 10.603 3.114 1.00 92.19 171 GLY A C 1
ATOM 1308 O O . GLY A 1 171 ? -15.085 11.014 2.508 1.00 92.19 171 GLY A O 1
ATOM 1309 N N . VAL A 1 172 ? -16.418 11.086 4.313 1.00 91.62 172 VAL A N 1
ATOM 1310 C CA . VAL A 1 172 ? -15.637 12.118 5.020 1.00 91.62 172 VAL A CA 1
ATOM 1311 C C . VAL A 1 172 ? -14.235 11.612 5.355 1.00 91.62 172 VAL A C 1
ATOM 1313 O O . VAL A 1 172 ? -13.260 12.327 5.131 1.00 91.62 172 VAL A O 1
ATOM 1316 N N . ILE A 1 173 ? -14.116 10.371 5.836 1.00 93.31 173 ILE A N 1
ATOM 1317 C CA . ILE A 1 173 ? -12.820 9.742 6.119 1.00 93.31 173 ILE A CA 1
ATOM 1318 C C . ILE A 1 173 ? -11.988 9.640 4.835 1.00 93.31 173 ILE A C 1
ATOM 1320 O O . ILE A 1 173 ? -10.828 10.040 4.831 1.00 93.31 173 ILE A O 1
ATOM 1324 N N . VAL A 1 174 ? -12.572 9.184 3.725 1.00 94.31 174 VAL A N 1
ATOM 1325 C CA . VAL A 1 174 ? -11.898 9.117 2.417 1.00 94.31 174 VAL A CA 1
ATOM 1326 C C . VAL A 1 174 ? -11.351 10.484 2.005 1.00 94.31 174 VAL A C 1
ATOM 1328 O O . VAL A 1 174 ? -10.178 10.588 1.652 1.00 94.31 174 VAL A O 1
ATOM 1331 N N . ILE A 1 175 ? -12.164 11.539 2.096 1.00 93.31 175 ILE A N 1
ATOM 1332 C CA . ILE A 1 175 ? -11.745 12.904 1.748 1.00 93.31 175 ILE A CA 1
ATOM 1333 C C . ILE A 1 175 ? -10.609 13.378 2.662 1.00 93.31 175 ILE A C 1
ATOM 1335 O O . ILE A 1 175 ? -9.613 13.907 2.170 1.00 93.31 175 ILE A O 1
ATOM 1339 N N . LEU A 1 176 ? -10.717 13.146 3.974 1.00 92.62 176 LEU A N 1
ATOM 1340 C CA . LEU A 1 176 ? -9.669 13.471 4.943 1.00 92.62 176 LEU A CA 1
ATOM 1341 C C . LEU A 1 176 ? -8.340 12.795 4.569 1.00 92.62 176 LEU A C 1
ATOM 1343 O O . LEU A 1 176 ? -7.303 13.455 4.515 1.00 92.62 176 LEU A O 1
ATOM 1347 N N . TYR A 1 177 ? -8.372 11.493 4.279 1.00 93.12 177 TYR A N 1
ATOM 1348 C CA . TYR A 1 177 ? -7.190 10.729 3.883 1.00 93.12 177 TYR A CA 1
ATOM 1349 C C . TYR A 1 177 ? -6.610 11.184 2.547 1.00 93.12 177 TYR A C 1
ATOM 1351 O O . TYR A 1 177 ? -5.393 11.180 2.411 1.00 93.12 177 TYR A O 1
ATOM 1359 N N . LEU A 1 178 ? -7.434 11.595 1.577 1.00 92.00 178 LEU A N 1
ATOM 1360 C CA . LEU A 1 178 ? -6.931 12.165 0.326 1.00 92.00 178 LEU A CA 1
ATOM 1361 C C . LEU A 1 178 ? -6.209 13.489 0.581 1.00 92.00 178 LEU A C 1
ATOM 1363 O O . LEU A 1 178 ? -5.091 13.660 0.107 1.00 92.00 178 LEU A O 1
ATOM 1367 N N . ILE A 1 179 ? -6.791 14.393 1.374 1.00 92.00 179 ILE A N 1
ATOM 1368 C CA . ILE A 1 179 ? -6.176 15.690 1.697 1.00 92.00 179 ILE A CA 1
ATOM 1369 C C . ILE A 1 179 ? -4.845 15.494 2.432 1.00 92.00 179 ILE A C 1
ATOM 1371 O O . ILE A 1 179 ? -3.828 16.050 2.021 1.00 92.00 179 ILE A O 1
ATOM 1375 N N . LEU A 1 180 ? -4.835 14.673 3.488 1.00 90.88 180 LEU A N 1
ATOM 1376 C CA . LEU A 1 180 ? -3.612 14.348 4.232 1.00 90.88 180 LEU A CA 1
ATOM 1377 C C . LEU A 1 180 ? -2.599 13.611 3.347 1.00 90.88 180 LEU A C 1
ATOM 1379 O O . LEU A 1 180 ? -1.409 13.917 3.382 1.00 90.88 180 LEU A O 1
ATOM 1383 N N . GLY A 1 181 ? -3.100 12.706 2.504 1.00 88.75 181 GLY A N 1
ATOM 1384 C CA . GLY A 1 181 ? -2.402 11.987 1.441 1.00 88.75 181 GLY A CA 1
ATOM 1385 C C . GLY A 1 181 ? -1.517 12.865 0.580 1.00 88.75 181 GLY A C 1
ATOM 1386 O O . GLY A 1 181 ? -0.372 12.518 0.317 1.00 88.75 181 GLY A O 1
ATOM 1387 N N . CYS A 1 182 ? -2.042 14.007 0.152 1.00 89.06 182 CYS A N 1
ATOM 1388 C CA . CYS A 1 182 ? -1.331 14.885 -0.767 1.00 89.06 182 CYS A CA 1
ATOM 1389 C C . CYS A 1 182 ? -0.201 15.688 -0.093 1.00 89.06 182 CYS A C 1
ATOM 1391 O O . CYS A 1 182 ? 0.574 16.345 -0.791 1.00 89.06 182 CYS A O 1
ATOM 1393 N N . ILE A 1 183 ? -0.127 15.689 1.245 1.00 86.00 183 ILE A N 1
ATOM 1394 C CA . ILE A 1 183 ? 0.805 16.506 2.042 1.00 86.00 183 ILE A CA 1
ATOM 1395 C C . ILE A 1 183 ? 1.853 15.637 2.747 1.00 86.00 183 ILE A C 1
ATOM 1397 O O . ILE A 1 183 ? 2.998 16.052 2.920 1.00 86.00 183 ILE A O 1
ATOM 1401 N N . MET A 1 184 ? 1.461 14.445 3.185 1.00 86.31 184 MET A N 1
ATOM 1402 C CA . MET A 1 184 ? 2.234 13.616 4.104 1.00 86.31 184 MET A CA 1
ATOM 1403 C C . MET A 1 184 ? 2.629 12.281 3.466 1.00 86.31 184 MET A C 1
ATOM 1405 O O . MET A 1 184 ? 1.982 11.794 2.546 1.00 86.31 184 MET A O 1
ATOM 1409 N N . ASP A 1 185 ? 3.693 11.667 3.987 1.00 85.88 185 ASP A N 1
ATOM 1410 C CA . ASP A 1 185 ? 4.107 10.321 3.580 1.00 85.88 185 ASP A CA 1
ATOM 1411 C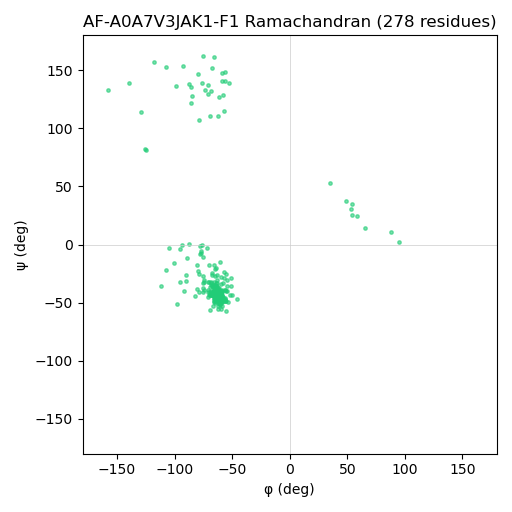 C . ASP A 1 185 ? 3.089 9.245 4.008 1.00 85.88 185 ASP A C 1
ATOM 1413 O O . ASP A 1 185 ? 2.414 9.374 5.037 1.00 85.88 185 ASP A O 1
ATOM 1417 N N . GLN A 1 186 ? 3.031 8.147 3.244 1.00 86.94 186 GLN A N 1
ATOM 1418 C CA . GLN A 1 186 ? 2.122 7.018 3.456 1.00 86.94 186 GLN A CA 1
ATOM 1419 C C . GLN A 1 186 ? 2.146 6.483 4.896 1.00 86.94 186 GLN A C 1
ATOM 1421 O O . GLN A 1 186 ? 1.084 6.214 5.464 1.00 86.94 186 GLN A O 1
ATOM 1426 N N . VAL A 1 187 ? 3.329 6.330 5.498 1.00 86.19 187 VAL A N 1
ATOM 1427 C CA . VAL A 1 187 ? 3.454 5.774 6.853 1.00 86.19 187 VAL A CA 1
ATOM 1428 C C . VAL A 1 187 ? 3.020 6.793 7.909 1.00 86.19 187 VAL A C 1
ATOM 1430 O O . VAL A 1 187 ? 2.334 6.443 8.871 1.00 86.19 187 VAL A O 1
ATOM 1433 N N . ALA A 1 188 ? 3.361 8.068 7.709 1.00 85.38 188 ALA A N 1
ATOM 1434 C CA . ALA A 1 188 ? 3.019 9.144 8.636 1.00 85.38 188 ALA A CA 1
ATOM 1435 C C . ALA A 1 188 ? 1.500 9.340 8.759 1.00 85.38 188 ALA A C 1
ATOM 1437 O O . ALA A 1 188 ? 0.983 9.478 9.869 1.00 85.38 188 ALA A O 1
ATOM 1438 N N . ILE A 1 189 ? 0.777 9.297 7.635 1.00 90.12 189 ILE A N 1
ATOM 1439 C CA . ILE A 1 189 ? -0.685 9.444 7.629 1.00 90.12 189 ILE A CA 1
ATOM 1440 C C . ILE A 1 189 ? -1.327 8.330 8.442 1.00 90.12 189 ILE A C 1
ATOM 1442 O O . ILE A 1 189 ? -2.151 8.611 9.309 1.00 90.12 189 ILE A O 1
ATOM 1446 N N . GLN A 1 190 ? -0.943 7.075 8.190 1.00 90.50 190 GLN A N 1
ATOM 1447 C CA . GLN A 1 190 ? -1.486 5.923 8.906 1.00 90.50 190 GLN A CA 1
ATOM 1448 C C . GLN A 1 190 ? -1.264 6.048 10.413 1.00 90.50 190 GLN A C 1
ATOM 1450 O O . GLN A 1 190 ? -2.207 5.912 11.186 1.00 90.50 190 GLN A O 1
ATOM 1455 N N . LEU A 1 191 ? -0.046 6.381 10.830 1.00 85.62 191 LEU A N 1
ATOM 1456 C CA . LEU A 1 191 ? 0.295 6.465 12.247 1.00 85.62 191 LEU A CA 1
ATOM 1457 C C . LEU A 1 191 ? -0.483 7.551 12.995 1.00 85.62 191 LEU A C 1
ATOM 1459 O O . LEU A 1 191 ? -0.868 7.348 14.141 1.00 85.62 191 LEU A O 1
ATOM 1463 N N . ILE A 1 192 ? -0.762 8.682 12.351 1.00 85.50 192 ILE A N 1
ATOM 1464 C CA . ILE A 1 192 ? -1.480 9.793 12.988 1.00 85.50 192 ILE A CA 1
ATOM 1465 C C . ILE A 1 192 ? -2.994 9.556 13.003 1.00 85.50 192 ILE A C 1
ATOM 1467 O O . ILE A 1 192 ? -3.675 9.902 13.965 1.00 85.50 192 ILE A O 1
ATOM 1471 N N . THR A 1 193 ? -3.538 8.977 11.934 1.00 89.88 193 THR A N 1
ATOM 1472 C CA . THR A 1 193 ? -4.992 8.919 11.715 1.00 89.88 193 THR A CA 1
ATOM 1473 C C . THR A 1 193 ? -5.639 7.629 12.202 1.00 89.88 193 THR A C 1
ATOM 1475 O O . THR A 1 193 ? -6.796 7.659 12.629 1.00 89.88 193 THR A O 1
ATOM 1478 N N . LEU A 1 194 ? -4.939 6.491 12.149 1.00 91.81 194 LEU A N 1
ATOM 1479 C CA . LEU A 1 194 ? -5.506 5.193 12.523 1.00 91.81 194 LEU A CA 1
ATOM 1480 C C . LEU A 1 194 ? -5.947 5.107 13.988 1.00 91.81 194 LEU A C 1
ATOM 1482 O O . LEU A 1 194 ? -7.032 4.570 14.197 1.00 91.81 194 LEU A O 1
ATOM 1486 N N . PRO A 1 195 ? -5.235 5.679 14.985 1.00 87.88 195 PRO A N 1
ATOM 1487 C CA . PRO A 1 195 ? -5.689 5.641 16.378 1.00 87.88 195 PRO A CA 1
ATOM 1488 C C . PRO A 1 195 ? -7.102 6.205 16.594 1.00 87.88 195 PRO A C 1
ATOM 1490 O O . PRO A 1 195 ? -7.787 5.819 17.536 1.00 87.88 195 PRO A O 1
ATOM 1493 N N . LEU A 1 196 ? -7.552 7.100 15.708 1.00 88.75 196 LEU A N 1
ATOM 1494 C CA . LEU A 1 196 ? -8.897 7.668 15.727 1.00 88.75 196 LEU A CA 1
ATOM 1495 C C . LEU A 1 196 ? -9.848 6.962 14.751 1.00 88.75 196 LEU A C 1
ATOM 1497 O O . LEU A 1 196 ? -10.964 6.589 15.107 1.00 88.75 196 LEU A O 1
ATOM 1501 N N . THR A 1 197 ? -9.429 6.815 13.496 1.00 92.25 197 THR A N 1
ATOM 1502 C CA . THR A 1 197 ? -10.310 6.364 12.407 1.00 92.25 197 THR A CA 1
ATOM 1503 C C . THR A 1 197 ? -10.593 4.867 12.461 1.00 92.25 197 THR A C 1
ATOM 1505 O O . THR A 1 197 ? -11.702 4.458 12.134 1.00 92.25 197 THR A O 1
ATOM 1508 N N . PHE A 1 198 ? -9.642 4.051 12.922 1.00 92.75 198 PHE A N 1
ATOM 1509 C CA . PHE A 1 198 ? -9.819 2.606 13.050 1.00 92.75 198 PHE A CA 1
ATOM 1510 C C . PHE A 1 198 ? -10.928 2.217 14.043 1.00 92.75 198 PHE A C 1
ATOM 1512 O O . PHE A 1 198 ? -11.864 1.527 13.625 1.00 92.75 198 PHE A O 1
ATOM 1519 N N . PRO A 1 199 ? -10.903 2.662 15.318 1.00 89.81 199 PRO A N 1
ATOM 1520 C CA . PRO A 1 199 ? -11.979 2.340 16.256 1.00 89.81 199 PRO A CA 1
ATOM 1521 C C . PRO A 1 199 ? -13.325 2.931 15.815 1.00 89.81 199 PRO A C 1
ATOM 1523 O O . PRO A 1 199 ? -14.361 2.295 15.986 1.00 89.81 199 PRO A O 1
ATOM 1526 N N . LEU A 1 200 ? -13.325 4.105 15.172 1.00 90.38 200 LEU A N 1
ATOM 1527 C CA . LEU A 1 200 ? -14.540 4.692 14.609 1.00 90.38 200 LEU A CA 1
ATOM 1528 C C . LEU A 1 200 ? -15.150 3.797 13.517 1.00 90.38 200 LEU A C 1
ATOM 1530 O O . LEU A 1 200 ? -16.321 3.442 13.600 1.00 90.38 200 LEU A O 1
ATOM 1534 N N . VAL A 1 201 ? -14.370 3.393 12.514 1.00 92.19 201 VAL A N 1
ATOM 1535 C CA . VAL A 1 201 ? -14.854 2.591 11.375 1.00 92.19 201 VAL A CA 1
ATOM 1536 C C . VAL A 1 201 ? -15.287 1.190 11.805 1.00 92.19 201 VAL A C 1
ATOM 1538 O O . VAL A 1 201 ? -16.332 0.710 11.369 1.00 92.19 201 VAL A O 1
ATOM 1541 N N . THR A 1 202 ? -14.538 0.555 12.704 1.00 92.00 202 THR A N 1
ATOM 1542 C CA . THR A 1 202 ? -14.903 -0.766 13.239 1.00 92.00 202 THR A CA 1
ATOM 1543 C C . THR A 1 202 ? -16.157 -0.706 14.117 1.00 92.00 202 THR A C 1
ATOM 1545 O O . THR A 1 202 ? -16.997 -1.599 14.022 1.00 92.00 202 THR A O 1
ATOM 1548 N N . SER A 1 203 ? -16.373 0.376 14.880 1.00 87.94 203 SER A N 1
ATOM 1549 C CA . SER A 1 203 ? -17.622 0.579 15.640 1.00 87.94 203 SER A CA 1
ATOM 1550 C C . SER A 1 203 ? -18.862 0.743 14.752 1.00 87.94 203 SER A C 1
ATOM 1552 O O . SER A 1 203 ? -19.966 0.388 15.159 1.00 87.94 203 SER A O 1
ATOM 1554 N N . LEU A 1 204 ? -18.682 1.232 13.518 1.00 88.12 204 LEU A N 1
ATOM 1555 C CA . LEU A 1 204 ? -19.742 1.328 12.509 1.00 88.12 204 LEU A CA 1
ATOM 1556 C C . LEU A 1 204 ? -20.051 -0.023 11.834 1.00 88.12 204 LEU A C 1
ATOM 1558 O O . LEU A 1 204 ? -20.942 -0.085 10.989 1.00 88.12 204 LEU A O 1
ATOM 1562 N N . GLY A 1 205 ? -19.336 -1.095 12.196 1.00 88.81 205 GLY A N 1
ATOM 1563 C CA . GLY A 1 205 ? -19.548 -2.450 11.682 1.00 88.81 205 GLY A CA 1
ATOM 1564 C C . GLY A 1 205 ? -18.780 -2.780 10.401 1.00 88.81 205 GLY A C 1
ATOM 1565 O O . GLY A 1 205 ? -19.048 -3.810 9.785 1.00 88.81 205 GLY A O 1
ATOM 1566 N N . TYR A 1 206 ? -17.837 -1.933 9.979 1.00 92.25 206 TYR A N 1
ATOM 1567 C CA . TYR A 1 206 ? -16.996 -2.228 8.820 1.00 92.25 206 TYR A CA 1
ATOM 1568 C C . TYR A 1 206 ? -15.860 -3.192 9.165 1.00 92.25 206 TYR A C 1
ATOM 1570 O O . TYR A 1 206 ? -15.285 -3.156 10.254 1.00 92.25 206 TYR A O 1
ATOM 1578 N N . ASP A 1 207 ? -15.501 -4.025 8.188 1.00 94.12 207 ASP A N 1
ATOM 1579 C CA . ASP A 1 207 ? -14.413 -4.986 8.320 1.00 94.12 207 ASP A CA 1
ATOM 1580 C C . ASP A 1 207 ? -13.039 -4.277 8.398 1.00 94.12 207 ASP A C 1
ATOM 1582 O O . ASP A 1 207 ? -12.737 -3.402 7.573 1.00 94.12 207 ASP A O 1
ATOM 1586 N N . PRO A 1 208 ? -12.178 -4.650 9.363 1.00 94.88 208 PRO A N 1
ATOM 1587 C CA . PRO A 1 208 ? -10.884 -4.006 9.558 1.00 94.88 208 PRO A CA 1
ATOM 1588 C C . PRO A 1 208 ? -9.900 -4.282 8.411 1.00 94.88 208 PRO A C 1
ATOM 1590 O O . PRO A 1 208 ? -9.109 -3.412 8.055 1.00 94.88 208 PRO A O 1
ATOM 1593 N N . ILE A 1 209 ? -9.951 -5.457 7.778 1.00 94.94 209 ILE A N 1
ATOM 1594 C CA . ILE A 1 209 ? -9.067 -5.792 6.653 1.00 94.94 209 ILE A CA 1
ATOM 1595 C C . ILE A 1 209 ? -9.458 -4.960 5.432 1.00 94.94 209 ILE A C 1
ATOM 1597 O O . ILE A 1 209 ? -8.593 -4.388 4.763 1.00 94.94 209 ILE A O 1
ATOM 1601 N N . TRP A 1 210 ? -10.760 -4.842 5.164 1.00 95.44 210 TRP A N 1
ATOM 1602 C CA . TRP A 1 210 ? -11.275 -3.957 4.126 1.00 95.44 210 TRP A CA 1
ATOM 1603 C C . TRP A 1 210 ? -10.823 -2.515 4.354 1.00 95.44 210 TRP A C 1
ATOM 1605 O O . TRP A 1 210 ? -10.271 -1.901 3.438 1.00 95.44 210 TRP A O 1
ATOM 1615 N N . PHE A 1 211 ? -10.978 -1.994 5.575 1.00 95.94 211 PHE A N 1
ATOM 1616 C CA . PHE A 1 211 ? -10.542 -0.638 5.895 1.00 95.94 211 PHE A CA 1
ATOM 1617 C C . PHE A 1 211 ? -9.027 -0.467 5.703 1.00 95.94 211 PHE A C 1
ATOM 1619 O O . PHE A 1 211 ? -8.594 0.535 5.136 1.00 95.94 211 PHE A O 1
ATOM 1626 N N . GLY A 1 212 ? -8.221 -1.467 6.069 1.00 95.25 212 GLY A N 1
ATOM 1627 C CA . GLY A 1 212 ? -6.781 -1.479 5.806 1.00 95.25 212 GLY A CA 1
ATOM 1628 C C . GLY A 1 212 ? -6.426 -1.381 4.323 1.00 95.25 212 GLY A C 1
ATOM 1629 O O . GLY A 1 212 ? -5.524 -0.621 3.955 1.00 95.25 212 GLY A O 1
ATOM 1630 N N . VAL A 1 213 ? -7.158 -2.082 3.450 1.00 95.62 213 VAL A N 1
ATOM 1631 C CA . VAL A 1 213 ? -7.002 -1.960 1.989 1.00 95.62 213 VAL A CA 1
ATOM 1632 C C . VAL A 1 213 ? -7.360 -0.557 1.512 1.00 95.62 213 VAL A C 1
ATOM 1634 O O . VAL A 1 213 ? -6.589 0.034 0.755 1.00 95.62 213 VAL A O 1
ATOM 1637 N N . ILE A 1 214 ? -8.479 0.001 1.979 1.00 95.81 214 ILE A N 1
ATOM 1638 C CA . ILE A 1 214 ? -8.915 1.347 1.594 1.00 95.81 214 ILE A CA 1
ATOM 1639 C C . ILE A 1 214 ? -7.897 2.404 2.030 1.00 95.81 214 ILE A C 1
ATOM 1641 O O . ILE A 1 214 ? -7.446 3.185 1.198 1.00 95.81 214 ILE A O 1
ATOM 1645 N N . VAL A 1 215 ? -7.467 2.401 3.294 1.00 95.19 215 VAL A N 1
ATOM 1646 C CA . VAL A 1 215 ? -6.463 3.348 3.809 1.00 95.19 215 VAL A CA 1
ATOM 1647 C C . VAL A 1 215 ? -5.144 3.225 3.050 1.00 95.19 215 VAL A C 1
ATOM 1649 O O . VAL A 1 215 ? -4.530 4.233 2.701 1.00 95.19 215 VAL A O 1
ATOM 1652 N N . THR A 1 216 ? -4.715 1.999 2.746 1.00 94.31 216 THR A N 1
ATOM 1653 C CA . THR A 1 216 ? -3.497 1.768 1.958 1.00 94.31 216 THR A CA 1
ATOM 1654 C C . THR A 1 216 ? -3.636 2.336 0.550 1.00 94.31 216 THR A C 1
ATOM 1656 O O . THR A 1 216 ? -2.721 3.012 0.082 1.00 94.31 216 THR A O 1
ATOM 1659 N N . LYS A 1 217 ? -4.786 2.132 -0.104 1.00 94.88 217 LYS A N 1
ATOM 1660 C CA . LYS A 1 217 ? -5.048 2.673 -1.441 1.00 94.88 217 LYS A CA 1
ATOM 1661 C C . LYS A 1 217 ? -5.121 4.200 -1.444 1.00 94.88 217 LYS A C 1
ATOM 1663 O O . LYS A 1 217 ? -4.568 4.835 -2.334 1.00 94.88 217 LYS A O 1
ATOM 1668 N N . LEU A 1 218 ? -5.759 4.794 -0.440 1.00 94.88 218 LEU A N 1
ATOM 1669 C CA . LEU A 1 218 ? -5.845 6.248 -0.287 1.00 94.88 218 LEU A CA 1
ATOM 1670 C C . LEU A 1 218 ? -4.467 6.880 -0.096 1.00 94.88 218 LEU A C 1
ATOM 1672 O O . LEU A 1 218 ? -4.172 7.898 -0.715 1.00 94.88 218 LEU A O 1
ATOM 1676 N N . ALA A 1 219 ? -3.608 6.254 0.709 1.00 92.38 219 ALA A N 1
ATOM 1677 C CA . ALA A 1 219 ? -2.243 6.723 0.900 1.00 92.38 219 ALA A CA 1
ATOM 1678 C C . ALA A 1 219 ? -1.409 6.633 -0.393 1.00 92.38 219 ALA A C 1
ATOM 1680 O O . ALA A 1 219 ? -0.628 7.538 -0.679 1.00 92.38 219 ALA A O 1
ATOM 1681 N N . GLU A 1 220 ? -1.605 5.591 -1.210 1.00 90.69 220 GLU A N 1
ATOM 1682 C CA . GLU A 1 220 ? -0.970 5.486 -2.534 1.00 90.69 220 GLU A CA 1
ATOM 1683 C C . GLU A 1 220 ? -1.418 6.601 -3.483 1.00 90.69 220 GLU A C 1
ATOM 1685 O O . GLU A 1 220 ? -0.579 7.212 -4.143 1.00 90.69 220 GLU A O 1
ATOM 1690 N N . ILE A 1 221 ? -2.721 6.899 -3.516 1.00 93.00 221 ILE A N 1
ATOM 1691 C CA . ILE A 1 221 ? -3.269 8.009 -4.307 1.00 93.00 221 ILE A CA 1
ATOM 1692 C C . ILE A 1 221 ? -2.678 9.340 -3.826 1.00 93.00 221 ILE A C 1
ATOM 1694 O O . ILE A 1 221 ? -2.238 10.156 -4.638 1.00 93.00 221 ILE A O 1
ATOM 1698 N N . GLY A 1 222 ? -2.605 9.544 -2.509 1.00 90.62 222 GLY A N 1
ATOM 1699 C CA . GLY A 1 222 ? -2.019 10.735 -1.896 1.00 90.62 222 GLY A CA 1
ATOM 1700 C C . GLY A 1 222 ? -0.570 10.987 -2.318 1.00 90.62 222 GLY A C 1
ATOM 1701 O O . GLY A 1 222 ? -0.243 12.073 -2.786 1.00 90.62 222 GLY A O 1
ATOM 1702 N N . MET A 1 223 ? 0.270 9.948 -2.275 1.00 88.81 223 MET A N 1
ATOM 1703 C CA . MET A 1 223 ? 1.696 9.999 -2.648 1.00 88.81 223 MET A CA 1
ATOM 1704 C C . MET A 1 223 ? 1.959 10.399 -4.108 1.00 88.81 223 MET A C 1
ATOM 1706 O O . MET A 1 223 ? 3.092 10.722 -4.479 1.00 88.81 223 MET A O 1
ATOM 1710 N N . VAL A 1 224 ? 0.930 10.350 -4.949 1.00 90.19 224 VAL A N 1
ATOM 1711 C CA . VAL A 1 224 ? 0.990 10.673 -6.376 1.00 90.19 224 VAL A CA 1
ATOM 1712 C C . VAL A 1 224 ? 0.307 12.011 -6.691 1.00 90.19 224 VAL A C 1
ATOM 1714 O O . VAL A 1 224 ? 0.632 12.649 -7.694 1.00 90.19 224 VAL A O 1
ATOM 1717 N N . THR A 1 225 ? -0.599 12.473 -5.828 1.00 89.19 225 THR A N 1
ATOM 1718 C CA . THR A 1 225 ? -1.415 13.673 -6.053 1.00 89.19 225 THR A CA 1
ATOM 1719 C C . THR A 1 225 ? -0.696 14.945 -5.559 1.00 89.19 225 THR A C 1
ATOM 1721 O O . THR A 1 225 ? -0.101 14.934 -4.478 1.00 89.19 225 THR A O 1
ATOM 1724 N N . PRO A 1 226 ? -0.737 16.068 -6.306 1.00 84.69 226 PRO A N 1
ATOM 1725 C CA . PRO A 1 226 ? -0.280 17.374 -5.814 1.00 84.69 226 PRO A CA 1
ATOM 1726 C C . PRO A 1 226 ? -1.006 17.804 -4.518 1.00 84.69 226 PRO A C 1
ATOM 1728 O O . PRO A 1 226 ? -2.186 17.486 -4.374 1.00 84.69 226 PRO A O 1
ATOM 1731 N N . PRO A 1 227 ? -0.376 18.565 -3.593 1.00 78.38 227 PRO A N 1
ATOM 1732 C CA . PRO A 1 227 ? 0.785 19.431 -3.820 1.00 78.38 227 PRO A CA 1
ATOM 1733 C C . PRO A 1 227 ? 2.159 18.783 -3.621 1.00 78.38 227 PRO A C 1
ATOM 1735 O O . PRO A 1 227 ? 3.111 19.255 -4.234 1.00 78.38 227 PRO A O 1
ATOM 1738 N N . VAL A 1 228 ? 2.291 17.732 -2.801 1.00 80.19 228 VAL A N 1
ATOM 1739 C CA . VAL A 1 228 ? 3.606 17.122 -2.528 1.00 80.19 228 VAL A CA 1
ATOM 1740 C C . VAL A 1 228 ? 3.919 15.982 -3.481 1.00 80.19 228 VAL A C 1
ATOM 1742 O O . VAL A 1 228 ? 5.065 15.890 -3.883 1.00 80.19 228 VAL A O 1
ATOM 1745 N N . GLY A 1 229 ? 2.961 15.117 -3.847 1.00 82.56 229 GLY A N 1
ATOM 1746 C CA . GLY A 1 229 ? 3.126 14.070 -4.869 1.00 82.56 229 GLY A CA 1
ATOM 1747 C C . GLY A 1 229 ? 4.520 13.426 -4.928 1.00 82.56 229 GLY A C 1
ATOM 1748 O O . GLY A 1 229 ? 5.155 13.438 -5.984 1.00 82.56 229 GLY A O 1
ATOM 1749 N N . MET A 1 230 ? 5.037 12.936 -3.793 1.00 85.06 230 MET A N 1
ATOM 1750 C CA . MET A 1 230 ? 6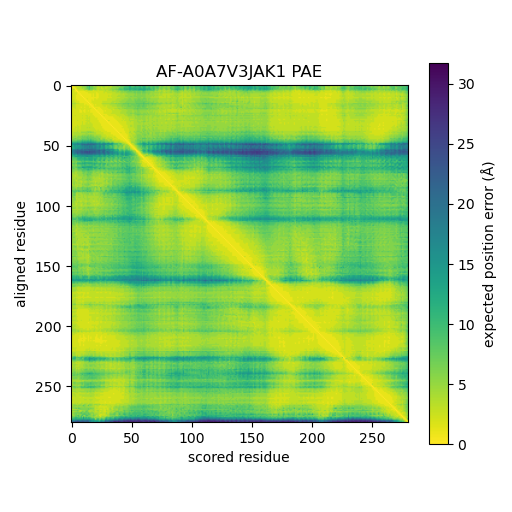.452 12.572 -3.610 1.00 85.06 230 MET A CA 1
ATOM 1751 C C . MET A 1 230 ? 6.985 11.640 -4.711 1.00 85.06 230 MET A C 1
ATOM 1753 O O . MET A 1 230 ? 8.120 11.799 -5.166 1.00 85.06 230 MET A O 1
ATOM 1757 N N . ASN A 1 231 ? 6.152 10.720 -5.203 1.00 88.81 231 ASN A N 1
ATOM 1758 C CA . ASN A 1 231 ? 6.512 9.820 -6.300 1.00 88.81 231 ASN A CA 1
ATOM 1759 C C . ASN A 1 231 ? 6.829 10.580 -7.600 1.00 88.81 231 ASN A C 1
ATOM 1761 O O . ASN A 1 231 ? 7.805 10.261 -8.281 1.00 88.81 231 ASN A O 1
ATOM 1765 N N . ALA A 1 232 ? 6.053 11.618 -7.927 1.00 88.62 232 ALA A N 1
ATOM 1766 C CA . ALA A 1 232 ? 6.292 12.461 -9.095 1.00 88.62 232 ALA A CA 1
ATOM 1767 C C . ALA A 1 232 ? 7.599 13.261 -8.963 1.00 88.62 232 ALA A C 1
ATOM 1769 O O . ALA A 1 232 ? 8.341 13.374 -9.939 1.00 88.62 232 ALA A O 1
ATOM 1770 N N . TYR A 1 233 ? 7.939 13.739 -7.758 1.00 86.44 233 TYR A N 1
ATOM 1771 C CA . TYR A 1 233 ? 9.221 14.409 -7.497 1.00 86.44 233 TYR A CA 1
ATOM 1772 C C . TYR A 1 233 ? 10.416 13.476 -7.696 1.00 86.44 233 TYR A C 1
ATOM 1774 O O . TYR A 1 233 ? 11.399 13.866 -8.326 1.00 86.44 233 TYR A O 1
ATOM 1782 N N . VAL A 1 234 ? 10.335 12.232 -7.212 1.00 88.12 234 VAL A N 1
ATOM 1783 C CA . VAL A 1 234 ? 11.403 11.234 -7.394 1.00 88.12 234 VAL A CA 1
ATOM 1784 C C . VAL A 1 234 ? 11.600 10.905 -8.877 1.00 88.12 234 VAL A C 1
ATOM 1786 O O . VAL A 1 234 ? 12.737 10.852 -9.358 1.00 88.12 234 VAL A O 1
ATOM 1789 N N . VAL A 1 235 ? 10.507 10.732 -9.627 1.00 90.00 235 VAL A N 1
ATOM 1790 C CA . VAL A 1 235 ? 10.563 10.482 -11.076 1.00 90.00 235 VAL A CA 1
ATOM 1791 C C . VAL A 1 235 ? 11.135 11.689 -11.821 1.00 90.00 235 VAL A C 1
ATOM 1793 O O . VAL A 1 235 ? 12.023 11.516 -12.658 1.00 90.00 235 VAL A O 1
ATOM 1796 N N . SER A 1 236 ? 10.689 12.904 -11.497 1.00 90.69 236 SER A N 1
ATOM 1797 C CA . SER A 1 236 ? 11.210 14.148 -12.076 1.00 90.69 236 SER A CA 1
ATOM 1798 C C . SER A 1 236 ? 12.715 14.299 -11.821 1.00 90.69 236 SER A C 1
ATOM 1800 O O . SER A 1 236 ? 13.476 14.514 -12.763 1.00 90.69 236 SER A O 1
ATOM 1802 N N . ALA A 1 237 ? 13.175 14.065 -10.588 1.00 88.56 237 ALA A N 1
ATOM 1803 C CA . ALA A 1 237 ? 14.590 14.145 -10.224 1.00 88.56 237 ALA A CA 1
ATOM 1804 C C . ALA A 1 237 ? 15.458 13.099 -10.947 1.00 88.56 237 ALA A C 1
ATOM 1806 O O . ALA A 1 237 ? 16.581 13.396 -11.355 1.00 88.56 237 ALA A O 1
ATOM 1807 N N . THR A 1 238 ? 14.938 11.883 -11.137 1.00 92.12 238 THR A N 1
ATOM 1808 C CA . THR A 1 238 ? 15.685 10.779 -11.763 1.00 92.12 238 THR A CA 1
ATOM 1809 C C . THR A 1 238 ? 15.737 10.909 -13.285 1.00 92.12 238 THR A C 1
ATOM 1811 O O . THR A 1 238 ? 16.775 10.667 -13.898 1.00 92.12 238 THR A O 1
ATOM 1814 N N . THR A 1 239 ? 14.625 11.307 -13.907 1.00 91.25 239 THR A N 1
ATOM 1815 C CA . THR A 1 239 ? 14.507 11.429 -15.371 1.00 91.25 239 THR A CA 1
ATOM 1816 C C . THR A 1 239 ? 14.915 12.802 -15.897 1.00 91.25 239 THR A C 1
ATOM 1818 O O . THR A 1 239 ? 15.081 12.959 -17.103 1.00 91.25 239 THR A O 1
ATOM 1821 N N . ARG A 1 240 ? 15.086 13.793 -15.008 1.00 89.62 240 ARG A N 1
ATOM 1822 C CA . ARG A 1 240 ? 15.282 15.218 -15.337 1.00 89.62 240 ARG A CA 1
ATOM 1823 C C . ARG A 1 240 ? 14.130 15.814 -16.156 1.00 89.62 240 ARG A C 1
ATOM 1825 O O . ARG A 1 240 ? 14.318 16.793 -16.873 1.00 89.62 240 ARG A O 1
ATOM 1832 N N . THR A 1 241 ? 12.941 15.225 -16.046 1.00 91.69 241 THR A N 1
ATOM 1833 C CA . THR A 1 241 ? 11.724 15.719 -16.697 1.00 91.69 241 THR A CA 1
ATOM 1834 C C . THR A 1 241 ? 11.064 16.776 -15.809 1.00 91.69 241 THR A C 1
ATOM 1836 O O . THR A 1 241 ? 10.951 16.536 -14.603 1.00 91.69 241 THR A O 1
ATOM 1839 N N . PRO A 1 242 ? 10.597 17.914 -16.354 1.00 92.75 242 PRO A N 1
ATOM 1840 C CA . PRO A 1 242 ? 9.854 18.913 -15.590 1.00 92.75 242 PRO A CA 1
ATOM 1841 C C . PRO A 1 242 ? 8.651 18.313 -14.842 1.00 92.75 242 PRO A C 1
ATOM 1843 O O . PRO A 1 242 ? 7.950 17.438 -15.356 1.00 92.75 242 PRO A O 1
ATOM 1846 N N . LEU A 1 243 ? 8.435 18.753 -13.601 1.00 89.06 243 LEU A N 1
ATOM 1847 C CA . LEU A 1 243 ? 7.442 18.168 -12.691 1.00 89.06 243 LEU A CA 1
ATOM 1848 C C . LEU A 1 243 ? 5.999 18.325 -13.201 1.00 89.06 243 LEU A C 1
ATOM 1850 O O . LEU A 1 243 ? 5.172 17.437 -13.012 1.00 89.06 243 LEU A O 1
ATOM 1854 N N . ASP A 1 244 ? 5.710 19.424 -13.891 1.00 89.56 244 ASP A N 1
ATOM 1855 C CA . ASP A 1 244 ? 4.436 19.689 -14.561 1.00 89.56 244 ASP A CA 1
ATOM 1856 C C . ASP A 1 244 ? 4.112 18.627 -15.623 1.00 89.56 244 ASP A C 1
ATOM 1858 O O . ASP A 1 244 ? 2.978 18.151 -15.696 1.00 89.56 244 ASP A O 1
ATOM 1862 N N . VAL A 1 245 ? 5.114 18.185 -16.390 1.00 88.81 245 VAL A N 1
ATOM 1863 C CA . VAL A 1 245 ? 4.962 17.113 -17.384 1.00 88.81 245 VAL A CA 1
ATOM 1864 C C . VAL A 1 245 ? 4.670 15.781 -16.694 1.00 88.81 245 VAL A C 1
ATOM 1866 O O . VAL A 1 245 ? 3.772 15.049 -17.118 1.00 88.81 245 VAL A O 1
ATOM 1869 N N . VAL A 1 246 ? 5.373 15.484 -15.595 1.00 90.19 246 VAL A N 1
ATOM 1870 C CA . VAL A 1 246 ? 5.148 14.262 -14.808 1.00 90.19 246 VAL A CA 1
ATOM 1871 C C . VAL A 1 246 ? 3.742 14.252 -14.206 1.00 90.19 246 VAL A C 1
ATOM 1873 O O . VAL A 1 246 ? 3.030 13.259 -14.351 1.00 90.19 246 VAL A O 1
ATOM 1876 N N . PHE A 1 247 ? 3.291 15.346 -13.588 1.00 90.06 247 PHE A N 1
ATOM 1877 C CA . PHE A 1 247 ? 1.943 15.421 -13.017 1.00 90.06 247 PHE A CA 1
ATOM 1878 C C . PHE A 1 247 ? 0.851 15.365 -14.075 1.00 90.06 247 PHE A C 1
ATOM 1880 O O . PHE A 1 247 ? -0.149 14.680 -13.870 1.00 90.06 247 PHE A O 1
ATOM 1887 N N . LYS A 1 248 ? 1.042 16.017 -15.226 1.00 85.62 248 LYS A N 1
ATOM 1888 C CA . LYS A 1 248 ? 0.084 15.939 -16.332 1.00 85.62 248 LYS A CA 1
ATOM 1889 C C . LYS A 1 248 ? -0.069 14.504 -16.828 1.00 85.62 248 LYS A C 1
ATOM 1891 O O . LYS A 1 248 ? -1.189 14.064 -17.075 1.00 85.62 248 LYS A O 1
ATOM 1896 N N . GLY A 1 249 ? 1.038 13.766 -16.927 1.00 84.75 249 GLY A N 1
ATOM 1897 C CA . GLY A 1 249 ? 0.990 12.364 -17.318 1.00 84.75 249 GLY A CA 1
ATOM 1898 C C . GLY A 1 249 ? 0.395 11.457 -16.241 1.00 84.75 249 GLY A C 1
ATOM 1899 O O . GLY A 1 249 ? -0.413 10.579 -16.531 1.00 84.75 249 GLY A O 1
ATOM 1900 N N . THR A 1 250 ? 0.738 11.700 -14.979 1.00 87.62 250 THR A N 1
ATOM 1901 C CA . THR A 1 250 ? 0.268 10.866 -13.868 1.00 87.62 250 THR A CA 1
ATOM 1902 C C . THR A 1 250 ? -1.201 11.123 -13.532 1.00 87.62 250 THR A C 1
ATOM 1904 O O . THR A 1 250 ? -1.913 10.196 -13.160 1.00 87.62 250 THR A O 1
ATOM 1907 N N . GLY A 1 251 ? -1.701 12.343 -13.750 1.00 85.88 251 GLY A N 1
ATOM 1908 C CA . GLY A 1 251 ? -3.109 12.696 -13.561 1.00 85.88 251 GLY A CA 1
ATOM 1909 C C . GLY A 1 251 ? -4.066 11.854 -14.410 1.00 85.88 251 GLY A C 1
ATOM 1910 O O . GLY A 1 251 ? -5.150 11.511 -13.946 1.00 85.88 251 GLY A O 1
ATOM 1911 N N . ALA A 1 252 ? -3.649 11.438 -15.612 1.00 82.06 252 ALA A N 1
ATOM 1912 C CA . ALA A 1 252 ? -4.438 10.530 -16.446 1.00 82.06 252 ALA A CA 1
ATOM 1913 C C . ALA A 1 252 ? -4.600 9.141 -15.799 1.00 82.06 252 ALA A C 1
ATOM 1915 O O . ALA A 1 252 ? -5.681 8.557 -15.844 1.00 82.06 252 ALA A O 1
ATOM 1916 N N . LEU A 1 253 ? -3.548 8.628 -15.153 1.00 89.06 253 LEU A N 1
ATOM 1917 C CA . LEU A 1 253 ? -3.589 7.350 -14.433 1.00 89.06 253 LEU A CA 1
ATOM 1918 C C . LEU A 1 253 ? -4.228 7.473 -13.047 1.00 89.06 253 LEU A C 1
ATOM 1920 O O . LEU A 1 253 ? -4.796 6.502 -12.554 1.00 89.06 253 LEU A O 1
ATOM 1924 N N . LEU A 1 254 ? -4.238 8.671 -12.462 1.00 90.56 254 LEU A N 1
ATOM 1925 C CA . LEU A 1 254 ? -4.936 8.937 -11.208 1.00 90.56 254 LEU A CA 1
ATOM 1926 C C . LEU A 1 254 ? -6.441 8.655 -11.321 1.00 90.56 254 LEU A C 1
ATOM 1928 O O . LEU A 1 254 ? -7.055 8.166 -10.377 1.00 90.56 254 LEU A O 1
ATOM 1932 N N . LEU A 1 255 ? -7.039 8.897 -12.492 1.00 89.31 255 LEU A N 1
ATOM 1933 C CA . LEU A 1 255 ? -8.433 8.532 -12.754 1.00 89.31 255 LEU A CA 1
ATOM 1934 C C . LEU A 1 255 ? -8.661 7.022 -12.616 1.00 89.31 255 LEU A C 1
ATOM 1936 O O . LEU A 1 255 ? -9.668 6.606 -12.046 1.00 89.31 255 LEU A O 1
ATOM 1940 N N . ALA A 1 256 ? -7.719 6.199 -13.082 1.00 91.88 256 ALA A N 1
ATOM 1941 C CA . ALA A 1 256 ? -7.796 4.749 -12.928 1.00 91.88 256 ALA A CA 1
ATOM 1942 C C . ALA A 1 256 ? -7.737 4.338 -11.445 1.00 91.88 256 ALA A C 1
ATOM 1944 O O . ALA A 1 256 ? -8.456 3.425 -11.029 1.00 91.88 256 ALA A O 1
ATOM 1945 N N . ASP A 1 257 ? -6.953 5.047 -10.630 1.00 92.44 257 ASP A N 1
ATOM 1946 C CA . ASP A 1 257 ? -6.914 4.833 -9.183 1.00 92.44 257 ASP A CA 1
ATOM 1947 C C . ASP A 1 257 ? -8.197 5.267 -8.476 1.00 92.44 257 ASP A C 1
ATOM 1949 O O . ASP A 1 257 ? -8.676 4.540 -7.607 1.00 92.44 257 ASP A O 1
ATOM 1953 N N . VAL A 1 258 ? -8.787 6.401 -8.862 1.00 92.06 258 VAL A N 1
ATOM 1954 C CA . VAL A 1 258 ? -10.074 6.866 -8.322 1.00 92.06 258 VAL A CA 1
ATOM 1955 C C . VAL A 1 258 ? -11.185 5.870 -8.650 1.00 92.06 258 VAL A C 1
ATOM 1957 O O . VAL A 1 258 ? -11.954 5.496 -7.768 1.00 92.06 258 VAL A O 1
ATOM 1960 N N . VAL A 1 259 ? -11.245 5.375 -9.890 1.00 93.19 259 VAL A N 1
ATOM 1961 C CA . VAL A 1 259 ? -12.214 4.337 -10.277 1.00 93.19 259 VAL A CA 1
ATOM 1962 C C . VAL A 1 259 ? -11.980 3.055 -9.481 1.00 93.19 259 VAL A C 1
ATOM 1964 O O . VAL A 1 259 ? -12.930 2.471 -8.964 1.00 93.19 259 VAL A O 1
ATOM 1967 N N . THR A 1 260 ? -10.721 2.641 -9.317 1.00 93.81 260 THR A N 1
ATOM 1968 C CA . THR A 1 260 ? -10.380 1.474 -8.494 1.00 93.81 260 THR A CA 1
ATOM 1969 C C . THR A 1 260 ? -10.829 1.671 -7.046 1.00 93.81 260 THR A C 1
ATOM 1971 O O . THR A 1 260 ? -11.457 0.785 -6.479 1.00 93.81 260 THR A O 1
ATOM 1974 N N . LEU A 1 261 ? -10.573 2.837 -6.452 1.00 94.19 261 LEU A N 1
ATOM 1975 C CA . LEU A 1 261 ? -11.008 3.170 -5.097 1.00 94.19 261 LEU A CA 1
ATOM 1976 C C . LEU A 1 261 ? -12.534 3.089 -4.961 1.00 94.19 261 LEU A C 1
ATOM 1978 O O . LEU A 1 261 ? -13.020 2.480 -4.013 1.00 94.19 261 LEU A O 1
ATOM 1982 N N . ILE A 1 262 ? -13.286 3.646 -5.914 1.00 93.44 262 ILE A N 1
ATOM 1983 C CA . ILE A 1 262 ? -14.755 3.578 -5.920 1.00 93.44 262 ILE A CA 1
ATOM 1984 C C . ILE A 1 262 ? -15.229 2.122 -5.978 1.00 93.44 262 ILE A C 1
ATOM 1986 O O . ILE A 1 262 ? -16.124 1.745 -5.224 1.00 93.44 262 ILE A O 1
ATOM 1990 N N . LEU A 1 263 ? -14.611 1.286 -6.818 1.00 93.56 263 LEU A N 1
ATOM 1991 C CA . LEU A 1 263 ? -14.933 -0.142 -6.888 1.00 93.56 263 LEU A CA 1
ATOM 1992 C C . LEU A 1 263 ? -14.671 -0.852 -5.555 1.00 93.56 263 LEU A C 1
ATOM 1994 O O . LEU A 1 263 ? -15.501 -1.639 -5.110 1.00 93.56 263 LEU A O 1
ATOM 1998 N N . LEU A 1 264 ? -13.555 -0.554 -4.888 1.00 93.31 264 LEU A N 1
ATOM 1999 C CA . LEU A 1 264 ? -13.230 -1.150 -3.589 1.00 93.31 264 LEU A CA 1
ATOM 2000 C C . LEU A 1 264 ? -14.140 -0.657 -2.463 1.00 93.31 264 LEU A C 1
ATOM 2002 O O . LEU A 1 264 ? -14.440 -1.425 -1.547 1.00 93.31 264 LEU A O 1
ATOM 2006 N N . LEU A 1 265 ? -14.603 0.593 -2.540 1.00 91.69 265 LEU A N 1
ATOM 2007 C CA . LEU A 1 265 ? -15.591 1.141 -1.614 1.00 91.69 265 LEU A CA 1
ATOM 2008 C C . LEU A 1 265 ? -16.970 0.499 -1.812 1.00 91.69 265 LEU A C 1
ATOM 2010 O O . LEU A 1 265 ? -17.633 0.167 -0.835 1.00 91.69 265 LEU A O 1
ATOM 2014 N N . ALA A 1 266 ? -17.389 0.308 -3.065 1.00 90.31 266 ALA A N 1
ATOM 2015 C CA . ALA A 1 266 ? -18.688 -0.266 -3.404 1.00 90.31 266 ALA A CA 1
ATOM 2016 C C . ALA A 1 266 ? -18.756 -1.784 -3.169 1.00 90.31 266 ALA A C 1
ATOM 2018 O O . ALA A 1 266 ? -19.812 -2.303 -2.813 1.00 90.31 266 ALA A O 1
ATOM 2019 N N . PHE A 1 267 ? -17.639 -2.499 -3.344 1.00 92.62 267 PHE A N 1
ATOM 2020 C CA . PHE A 1 267 ? -17.581 -3.957 -3.240 1.00 92.62 2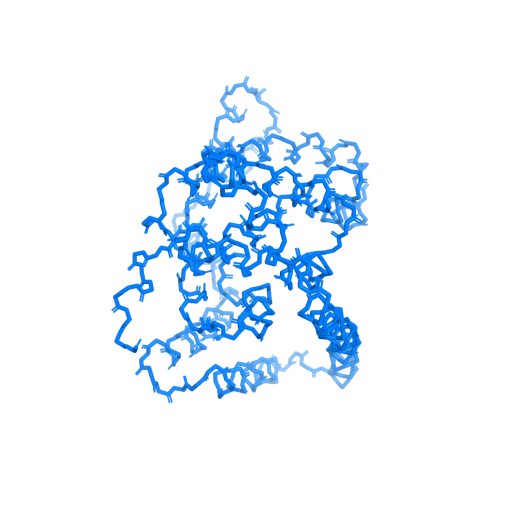67 PHE A CA 1
ATOM 2021 C C . PHE A 1 267 ? -16.525 -4.417 -2.220 1.00 92.62 267 PHE A C 1
ATOM 2023 O O . PHE A 1 267 ? -15.439 -4.858 -2.612 1.00 92.62 267 PHE A O 1
ATOM 2030 N N . PRO A 1 268 ? -16.844 -4.417 -0.907 1.00 88.00 268 PRO A N 1
ATOM 2031 C CA . PRO A 1 268 ? -15.913 -4.846 0.141 1.00 88.00 268 PRO A CA 1
ATOM 2032 C C . PRO A 1 268 ? -15.380 -6.272 -0.018 1.00 88.00 268 PRO A C 1
ATOM 2034 O O . PRO A 1 268 ? -14.288 -6.601 0.455 1.00 88.00 268 PRO A O 1
ATOM 2037 N N . ILE A 1 269 ? -16.129 -7.118 -0.728 1.00 89.12 269 ILE A N 1
ATOM 2038 C CA . ILE A 1 269 ? -15.733 -8.489 -1.043 1.00 89.12 269 ILE A CA 1
ATOM 2039 C C . ILE A 1 269 ? -14.429 -8.558 -1.845 1.00 89.12 269 ILE A C 1
ATOM 2041 O O . ILE A 1 269 ? -13.673 -9.506 -1.681 1.00 89.12 269 ILE A O 1
ATOM 2045 N N . LEU A 1 270 ? -14.095 -7.538 -2.642 1.00 86.06 270 LEU A N 1
ATOM 2046 C CA . LEU A 1 270 ? -12.842 -7.511 -3.404 1.00 86.06 270 LEU A CA 1
ATOM 2047 C C . LEU A 1 270 ? -11.605 -7.493 -2.494 1.00 86.06 270 LEU A C 1
ATOM 2049 O O . LEU A 1 270 ? -10.573 -8.056 -2.850 1.00 86.06 270 LEU A O 1
ATOM 2053 N N . SER A 1 271 ? -11.725 -6.896 -1.309 1.00 86.50 271 SER A N 1
ATOM 2054 C CA . SER A 1 271 ? -10.656 -6.849 -0.308 1.00 86.50 271 SER A CA 1
ATOM 2055 C C . SER A 1 271 ? -10.708 -8.036 0.657 1.00 86.50 271 SER A C 1
ATOM 2057 O O . SER A 1 271 ? -9.674 -8.486 1.136 1.00 86.50 271 SER A O 1
ATOM 2059 N N . THR A 1 272 ? -11.902 -8.556 0.954 1.00 86.00 272 THR A N 1
ATOM 2060 C CA . THR A 1 272 ? -12.119 -9.546 2.031 1.00 86.00 272 THR A CA 1
ATOM 2061 C C . THR A 1 272 ? -12.235 -10.991 1.544 1.00 86.00 272 THR A C 1
ATOM 2063 O O . THR A 1 272 ? -12.040 -11.916 2.333 1.00 86.00 272 THR A O 1
ATOM 2066 N N . TYR A 1 273 ? -12.462 -11.221 0.245 1.00 87.88 273 TYR A N 1
ATOM 2067 C CA . TYR A 1 273 ? -12.668 -12.561 -0.311 1.00 87.88 273 TYR A CA 1
ATOM 2068 C C . TYR A 1 273 ? -11.479 -13.499 -0.082 1.00 87.88 273 TYR A C 1
ATOM 2070 O O . TYR A 1 273 ? -11.651 -14.563 0.510 1.00 87.88 273 TYR A O 1
ATOM 2078 N N . LEU A 1 274 ? -10.266 -13.116 -0.502 1.00 78.31 274 LEU A N 1
ATOM 2079 C CA . LEU A 1 274 ? -9.083 -13.961 -0.294 1.00 78.31 274 LEU A CA 1
ATOM 2080 C C . LEU A 1 274 ? -8.749 -14.159 1.195 1.00 78.31 274 LEU A C 1
ATOM 2082 O O . LEU A 1 274 ? -8.533 -15.308 1.583 1.00 78.31 274 LEU A O 1
ATOM 2086 N N . PRO A 1 275 ? -8.755 -13.112 2.046 1.00 79.25 275 PRO A N 1
ATOM 2087 C CA . PRO A 1 275 ? -8.559 -13.281 3.485 1.00 79.25 275 PRO A CA 1
ATOM 2088 C C . PRO A 1 275 ? -9.552 -14.243 4.144 1.00 79.25 275 PRO A C 1
ATOM 2090 O O . PRO A 1 275 ? -9.149 -15.036 4.989 1.00 79.25 275 PRO A O 1
ATOM 2093 N N . SER A 1 276 ? -10.829 -14.220 3.742 1.00 81.19 276 SER A N 1
ATOM 2094 C CA . SER A 1 276 ? -11.869 -15.097 4.308 1.00 81.19 276 SER A CA 1
ATOM 2095 C C . SER A 1 276 ? -11.659 -16.588 4.013 1.00 81.19 276 SER A C 1
ATOM 2097 O O . SER A 1 276 ? -12.246 -17.442 4.671 1.00 81.19 276 SER A O 1
ATOM 2099 N N . ARG A 1 277 ? -10.825 -16.912 3.015 1.00 78.69 277 ARG A N 1
ATOM 2100 C CA . ARG A 1 277 ? -10.497 -18.284 2.601 1.00 78.69 277 ARG A CA 1
ATOM 2101 C C . ARG A 1 277 ? -9.212 -18.816 3.226 1.00 78.69 277 ARG A C 1
ATOM 2103 O O . ARG A 1 277 ? -8.875 -19.975 2.998 1.00 78.69 277 ARG A O 1
ATOM 2110 N N . MET A 1 278 ? -8.493 -17.996 3.986 1.00 70.06 278 MET A N 1
ATOM 2111 C CA . MET A 1 278 ? -7.348 -18.467 4.755 1.00 70.06 278 MET A CA 1
ATOM 2112 C C . MET A 1 278 ? -7.843 -19.321 5.923 1.00 70.06 278 MET A C 1
ATOM 2114 O O . MET A 1 278 ? -8.708 -18.888 6.680 1.00 70.06 278 MET A O 1
ATOM 2118 N N . MET A 1 279 ? -7.282 -20.520 6.085 1.00 52.28 279 MET A N 1
ATOM 2119 C CA . MET A 1 279 ? -7.399 -21.254 7.344 1.00 52.28 279 MET A CA 1
ATOM 2120 C C . MET A 1 279 ? -6.571 -20.507 8.397 1.00 52.28 279 MET A C 1
ATOM 2122 O O . MET A 1 279 ? -5.349 -20.437 8.278 1.00 52.28 279 MET A O 1
ATOM 2126 N N . GLY A 1 280 ? -7.246 -19.895 9.371 1.00 49.62 280 GLY A N 1
ATOM 2127 C CA . GLY A 1 280 ? -6.634 -19.090 10.433 1.00 49.62 280 GLY A CA 1
ATOM 2128 C C . GLY A 1 280 ? -7.648 -18.225 11.158 1.00 49.62 280 GLY A C 1
ATOM 2129 O O . GLY A 1 280 ? -7.954 -17.118 10.646 1.00 49.62 280 GLY A O 1
#

Sequence (280 aa):
MIPPSIAFVIYGIITETSIGKLLIAGIIPGIITAVMYILGILCWNYFIPGVMPPSTSIFTWRDRMQSLRPLWAFIILSITVIGSMYTGLATPTEAAAFGAFGALVIPLVLRRLTLQSFINAVKNAIKTTTMIFTIIIGAMIFGYFLTVTQATQNIINFLGSAKINPMIIMGVIVILYLILGCIMDQVAIQLITLPLTFPLVTSLGYDPIWFGVIVTKLAEIGMVTPPVGMNAYVVSATTRTPLDVVFKGTGALLLADVVTLILLLAFPILSTYLPSRMMG

InterPro domains:
  IPR004681 TRAP transporter large membrane protein DctM [PTHR33362] (1-279)
  IPR010656 TRAP C4-dicarboxylate transport system permease DctM subunit [PF06808] (1-268)

Organism: NCBI:txid2268181

Foldseek 3Di:
DAPPDPLLVLLCVLLVHASLLLNQLCPLLVVLLVVLLVVLVVVVCVVDPPPDDPPPDDDDPVNVVVVCVVCPLVVVLRCQLNVCSQVVVDGNVRSVVSSVVSVVVVCVVVVNDDPVNVVVVVVVVVVVVVVLVVLLVVLVVVLVVCVVVVVLVVVLVVCVVVVDDLLVVVVVVLVVLLVCLQPDALSNSCSNPCSRVVVNNVVVVDDSSLVSNLSNLSNVLSCCDDDCVVVLVVVCVVVVPDSVVSNVVVVSSSVSSVVSSVVSSVCVCSSNVSSVPRPD

Solvent-accessible surface area (backbone atoms only — not comparable to full-atom values): 15113 Å² total; per-residue (Å²): 98,47,65,87,41,67,62,41,45,52,51,17,64,77,69,74,42,63,42,62,44,36,40,48,19,17,42,52,54,34,52,49,46,52,51,34,46,53,50,40,53,53,49,49,46,68,78,40,74,77,77,58,79,76,82,91,67,92,76,50,76,65,53,57,57,55,68,50,57,84,46,50,67,57,51,52,40,46,48,51,29,55,45,31,42,68,73,66,75,26,53,72,69,53,23,49,50,54,37,54,51,47,65,53,48,54,39,50,76,68,70,69,65,43,74,67,58,51,53,52,50,50,51,52,50,50,54,54,48,52,54,51,51,56,46,47,54,54,28,52,54,48,33,50,50,38,59,76,67,37,51,56,58,53,50,52,51,53,45,59,74,66,66,60,58,67,67,58,55,48,50,52,50,52,52,51,43,40,60,49,13,12,73,41,56,58,65,60,50,49,44,69,45,39,65,50,50,47,62,53,45,44,74,72,70,46,59,66,59,36,50,51,52,51,56,49,50,35,27,56,52,6,32,56,32,74,86,52,12,55,56,42,52,53,49,20,69,73,70,72,45,61,57,69,60,46,48,61,57,47,54,62,50,46,52,34,51,52,53,45,50,51,50,49,70,74,36,51,57,57,32,39,49,64,36,71,69,52,90,124

Radius of gyration: 20.89 Å; Cα contacts (8 Å, |Δi|>4): 265; chains: 1; bounding box: 60×42×61 Å

Nearest PDB structures (foldseek):
  7qha-assembly1_B  TM=9.063E-01  e=3.593E-12  Photobacterium profundum SS9
  8y4x-assembly1_A  TM=9.079E-01  e=4.770E-11  Fusobacterium nucleatum
  8thi-assembly1_A  TM=8.770E-01  e=9.310E-11  Haemophilus influenzae Rd KW20
  8w6t-assembly1_B  TM=5.751E-01  e=6.670E-01  Homo sapiens
  9cpb-assembly1_6S  TM=1.745E-01  e=8.854E+00  Bos taurus